Protein AF-A0A2I0KPK9-F1 (afdb_monomer)

Sequence (225 aa):
MLHEEELFTRITTSSADLDNILGGGISCKEVTEIGGIPGIGKTQIGIQLAVNVQIPVDCRGLGGKAIYIDTEGSFMVERVLQIAKACAEEMSANYDFSRNGLPSGQVLMQPQDFLENIICYRVCSYTEQIALVNSLDKIICAHREVVLLNQAANKYTEGSLQLSLALGDSWSHACTNRIILYWNGNERYAYIDKSPSLRSRSAPYAVTSSGIRNLVSDSKRMKMM

Structure (mmCIF, N/CA/C/O backbone):
data_AF-A0A2I0KPK9-F1
#
_entry.id   AF-A0A2I0KPK9-F1
#
loop_
_atom_site.group_PDB
_atom_site.id
_atom_site.type_symbol
_atom_site.label_atom_id
_atom_site.label_alt_id
_atom_site.label_comp_id
_atom_site.label_asym_id
_atom_site.label_entity_id
_atom_site.label_seq_id
_atom_site.pdbx_PDB_ins_code
_atom_site.Cartn_x
_atom_site.Cartn_y
_atom_site.Cartn_z
_atom_site.occupancy
_atom_site.B_iso_or_equiv
_atom_site.auth_seq_id
_atom_site.auth_comp_id
_atom_site.auth_asym_id
_atom_site.auth_atom_id
_atom_site.pdbx_PDB_model_num
ATOM 1 N N . MET A 1 1 ? -19.887 -30.742 -5.148 1.00 37.06 1 MET A N 1
ATOM 2 C CA . MET A 1 1 ? -19.588 -29.312 -4.939 1.00 37.06 1 MET A CA 1
ATOM 3 C C . MET A 1 1 ? -18.083 -29.169 -5.001 1.00 37.06 1 MET A C 1
ATOM 5 O O . MET A 1 1 ? -17.417 -29.327 -3.990 1.00 37.06 1 MET A O 1
ATOM 9 N N . LEU A 1 2 ? -17.551 -29.069 -6.217 1.00 34.91 2 LEU A N 1
ATOM 10 C CA . LEU A 1 2 ? -16.122 -28.902 -6.449 1.00 34.91 2 LEU A CA 1
ATOM 11 C C . LEU A 1 2 ? -15.829 -27.407 -6.393 1.00 34.91 2 LEU A C 1
ATOM 13 O O . LEU A 1 2 ? -16.570 -26.624 -6.978 1.00 34.91 2 LEU A O 1
ATOM 17 N N . HIS A 1 3 ? -14.804 -27.079 -5.618 1.00 37.12 3 HIS A N 1
ATOM 18 C CA . HIS A 1 3 ? -14.261 -25.759 -5.360 1.00 37.12 3 HIS A CA 1
ATOM 19 C C . HIS A 1 3 ? -14.217 -24.897 -6.628 1.00 37.12 3 HIS A C 1
ATOM 21 O O . HIS A 1 3 ? -13.353 -25.090 -7.480 1.00 37.12 3 HIS A O 1
ATOM 27 N N . GLU A 1 4 ? -15.116 -23.917 -6.732 1.00 38.25 4 GLU A N 1
ATOM 28 C CA . GLU A 1 4 ? -14.707 -22.650 -7.324 1.00 38.25 4 GLU A CA 1
ATOM 29 C C . GLU A 1 4 ? -13.605 -22.145 -6.396 1.00 38.25 4 GLU A C 1
ATOM 31 O O . GLU A 1 4 ? -13.860 -21.803 -5.241 1.00 38.25 4 GLU A O 1
ATOM 36 N N . GLU A 1 5 ? -12.355 -22.225 -6.849 1.00 41.56 5 GLU A N 1
ATOM 37 C CA . GLU A 1 5 ? -11.303 -21.378 -6.314 1.00 41.56 5 GLU A CA 1
ATOM 38 C C . GLU A 1 5 ? -11.850 -19.953 -6.401 1.00 41.56 5 GLU A C 1
ATOM 40 O O . GLU A 1 5 ? -11.873 -19.355 -7.475 1.00 41.56 5 GLU A O 1
ATOM 45 N N . GLU A 1 6 ? -12.393 -19.435 -5.296 1.00 45.41 6 GLU A N 1
ATOM 46 C CA . GLU A 1 6 ? -12.680 -18.017 -5.169 1.00 45.41 6 GLU A CA 1
ATOM 47 C C . GLU A 1 6 ? -11.355 -17.323 -5.472 1.00 45.41 6 GLU A C 1
ATOM 49 O O . GLU A 1 6 ? -10.428 -17.357 -4.662 1.00 45.41 6 GLU A O 1
ATOM 54 N N . LEU A 1 7 ? -11.225 -16.781 -6.683 1.00 50.41 7 LEU A N 1
ATOM 55 C CA . LEU A 1 7 ? -10.073 -16.007 -7.114 1.00 50.41 7 LEU A CA 1
ATOM 56 C C . LEU A 1 7 ? -9.969 -14.824 -6.152 1.00 50.41 7 LEU A C 1
ATOM 58 O O . LEU A 1 7 ? -10.639 -13.805 -6.318 1.00 50.41 7 LEU A O 1
ATOM 62 N N . PHE A 1 8 ? -9.196 -14.993 -5.080 1.00 56.59 8 PHE A N 1
ATOM 63 C CA . PHE A 1 8 ? -8.955 -13.941 -4.111 1.00 56.59 8 PHE A CA 1
ATOM 64 C C . PHE A 1 8 ? -8.269 -12.806 -4.862 1.00 56.59 8 PHE A C 1
ATOM 66 O O . PHE A 1 8 ? -7.125 -12.935 -5.298 1.00 56.59 8 PHE A O 1
ATOM 73 N N . THR A 1 9 ? -8.988 -11.700 -5.038 1.00 81.56 9 THR A N 1
ATOM 74 C CA . THR A 1 9 ? -8.448 -10.468 -5.605 1.00 81.56 9 THR A CA 1
ATOM 75 C C . THR A 1 9 ? -7.349 -9.968 -4.678 1.00 81.56 9 THR A C 1
ATOM 77 O O . THR A 1 9 ? -7.602 -9.683 -3.501 1.00 81.56 9 THR A O 1
ATOM 80 N N . ARG A 1 10 ? -6.122 -9.923 -5.199 1.00 86.50 10 ARG A N 1
ATOM 81 C CA . ARG A 1 10 ? -4.920 -9.533 -4.465 1.00 86.50 10 ARG A CA 1
ATOM 82 C C . ARG A 1 10 ? -4.272 -8.329 -5.120 1.00 86.50 10 ARG A C 1
ATOM 84 O O . ARG A 1 10 ? -4.236 -8.218 -6.341 1.00 86.50 10 ARG A O 1
ATOM 91 N N . ILE A 1 11 ? -3.727 -7.455 -4.289 1.00 90.88 11 ILE A N 1
ATOM 92 C CA . ILE A 1 11 ? -2.958 -6.289 -4.707 1.00 90.88 11 ILE A CA 1
ATOM 93 C C . ILE A 1 11 ? -1.486 -6.661 -4.601 1.00 90.88 11 ILE A C 1
ATOM 95 O O . ILE A 1 11 ? -1.000 -6.968 -3.509 1.00 90.88 11 ILE A O 1
ATOM 99 N N . THR A 1 12 ? -0.770 -6.608 -5.719 1.00 93.94 12 THR A N 1
ATOM 100 C CA . THR A 1 12 ? 0.690 -6.754 -5.711 1.00 93.94 12 THR A CA 1
ATOM 101 C C . THR A 1 12 ? 1.335 -5.670 -4.848 1.00 93.94 12 THR A C 1
ATOM 103 O O . THR A 1 12 ? 0.899 -4.516 -4.839 1.00 93.94 12 THR A O 1
ATOM 106 N N . THR A 1 13 ? 2.419 -6.002 -4.154 1.00 94.62 13 THR A N 1
ATOM 107 C CA . THR A 1 13 ? 3.265 -5.024 -3.460 1.00 94.62 13 THR A CA 1
ATOM 108 C C . THR A 1 13 ? 4.356 -4.440 -4.367 1.00 94.62 13 THR A C 1
ATOM 110 O O . THR A 1 13 ? 5.232 -3.735 -3.869 1.00 94.62 13 THR A O 1
ATOM 113 N N . SER A 1 14 ? 4.381 -4.793 -5.660 1.00 95.38 14 SER A N 1
ATOM 114 C CA . SER A 1 14 ? 5.474 -4.516 -6.613 1.00 95.38 14 SER A CA 1
ATOM 115 C C . SER A 1 14 ? 6.832 -5.129 -6.223 1.00 95.38 14 SER A C 1
ATOM 117 O O . SER A 1 14 ? 7.878 -4.772 -6.770 1.00 95.38 14 SER A O 1
ATOM 119 N N . SER A 1 15 ? 6.829 -6.088 -5.295 1.00 96.19 15 SER A N 1
ATOM 120 C CA . SER A 1 15 ? 7.991 -6.886 -4.904 1.00 96.19 15 SER A CA 1
ATOM 121 C C . SER A 1 15 ? 7.591 -8.350 -4.992 1.00 96.19 15 SER A C 1
ATOM 123 O O . SER A 1 15 ? 6.753 -8.811 -4.226 1.00 96.19 15 SER A O 1
ATOM 125 N N . ALA A 1 16 ? 8.194 -9.074 -5.930 1.00 95.62 16 ALA A N 1
ATOM 126 C CA . ALA A 1 16 ? 7.933 -10.493 -6.130 1.00 95.62 16 ALA A CA 1
ATOM 127 C C . ALA A 1 16 ? 8.243 -11.306 -4.865 1.00 95.62 16 ALA A C 1
ATOM 129 O O . ALA A 1 16 ? 7.498 -12.221 -4.535 1.00 95.62 16 ALA A O 1
ATOM 130 N N . ASP A 1 17 ? 9.296 -10.956 -4.123 1.00 96.69 17 ASP A N 1
ATOM 131 C CA . ASP A 1 17 ? 9.651 -11.642 -2.878 1.00 96.69 17 ASP A CA 1
ATOM 132 C C . ASP A 1 17 ? 8.567 -11.468 -1.803 1.00 96.69 17 ASP A C 1
ATOM 134 O O . ASP A 1 17 ? 8.203 -12.434 -1.126 1.00 96.69 17 ASP A O 1
ATOM 138 N N . LEU A 1 18 ? 8.001 -10.260 -1.686 1.00 95.75 18 LEU A N 1
ATOM 139 C CA . LEU A 1 18 ? 6.874 -9.991 -0.788 1.00 95.75 18 LEU A CA 1
ATOM 140 C C . LEU A 1 18 ? 5.601 -10.693 -1.268 1.00 95.75 18 LEU A C 1
ATOM 142 O O . LEU A 1 18 ? 4.968 -11.404 -0.490 1.00 95.75 18 LEU A O 1
ATOM 146 N N . ASP A 1 19 ? 5.249 -10.548 -2.545 1.00 95.31 19 ASP A N 1
ATOM 147 C CA . ASP A 1 19 ? 4.070 -11.192 -3.124 1.00 95.31 19 ASP A CA 1
ATOM 148 C C . ASP A 1 19 ? 4.137 -12.715 -2.939 1.00 95.31 19 ASP A C 1
ATOM 150 O O . ASP A 1 19 ? 3.143 -13.334 -2.567 1.00 95.31 19 ASP A O 1
ATOM 154 N N . ASN A 1 20 ? 5.317 -13.326 -3.077 1.00 95.56 20 ASN A N 1
ATOM 155 C CA . ASN A 1 20 ? 5.527 -14.760 -2.875 1.00 95.56 20 ASN A CA 1
ATOM 156 C C . ASN A 1 20 ? 5.221 -15.227 -1.446 1.00 95.56 20 ASN A C 1
ATOM 158 O O . ASN A 1 20 ? 4.629 -16.295 -1.269 1.00 95.56 20 ASN A O 1
ATOM 162 N N . ILE A 1 21 ? 5.623 -14.474 -0.414 1.00 95.00 21 ILE A N 1
ATOM 163 C CA . ILE A 1 21 ? 5.285 -14.847 0.970 1.00 95.00 21 ILE A CA 1
ATOM 164 C C . ILE A 1 21 ? 3.820 -14.545 1.294 1.00 95.00 21 ILE A C 1
ATOM 166 O O . ILE A 1 21 ? 3.221 -15.265 2.089 1.00 95.00 21 ILE A O 1
ATOM 170 N N . LEU A 1 22 ? 3.232 -13.542 0.635 1.00 91.75 22 LEU A N 1
ATOM 171 C CA . LEU A 1 22 ? 1.839 -13.131 0.815 1.00 91.75 22 LEU A CA 1
ATOM 172 C C . LEU A 1 22 ? 0.842 -13.963 -0.004 1.00 91.75 22 LEU A C 1
ATOM 174 O O . LEU A 1 22 ? -0.362 -13.764 0.120 1.00 91.75 22 LEU A O 1
ATOM 178 N N . GLY A 1 23 ? 1.312 -14.908 -0.823 1.00 90.62 23 GLY A N 1
ATOM 179 C CA . GLY A 1 23 ? 0.455 -15.747 -1.665 1.00 90.62 23 GLY A CA 1
ATOM 180 C C . GLY A 1 23 ? -0.107 -15.015 -2.887 1.00 90.62 23 GLY A C 1
ATOM 181 O O . GLY A 1 23 ? -1.247 -15.255 -3.268 1.00 90.62 23 GLY A O 1
ATOM 182 N N . GLY A 1 24 ? 0.674 -14.112 -3.480 1.00 90.31 24 GLY A N 1
ATOM 183 C CA . GLY A 1 24 ? 0.320 -13.301 -4.651 1.00 90.31 24 GLY A CA 1
ATOM 184 C C . GLY A 1 24 ? -0.007 -11.837 -4.341 1.00 90.31 24 GLY A C 1
ATOM 185 O O . GLY A 1 24 ? -0.533 -11.149 -5.208 1.00 90.31 24 GLY A O 1
ATOM 186 N N . GLY A 1 25 ? 0.261 -11.373 -3.117 1.00 91.25 25 GLY A N 1
ATOM 187 C CA . GLY A 1 25 ? -0.003 -10.000 -2.674 1.00 91.25 25 GLY A CA 1
ATOM 188 C C . GLY A 1 25 ? -1.064 -9.898 -1.575 1.00 91.25 25 GLY A C 1
ATOM 189 O O . GLY A 1 25 ? -1.507 -10.904 -1.011 1.00 91.25 25 GLY A O 1
ATOM 190 N N . ILE A 1 26 ? -1.467 -8.666 -1.261 1.00 87.62 26 ILE A N 1
ATOM 191 C CA . ILE A 1 26 ? -2.390 -8.333 -0.165 1.00 87.62 26 ILE A CA 1
ATOM 192 C C . ILE A 1 26 ? -3.836 -8.632 -0.575 1.00 87.62 26 ILE A C 1
ATOM 194 O O . ILE A 1 26 ? -4.304 -8.134 -1.593 1.00 87.62 26 ILE A O 1
ATOM 198 N N . SER A 1 27 ? -4.550 -9.426 0.222 1.00 83.50 27 SER A N 1
ATOM 199 C CA . SER A 1 27 ? -5.949 -9.808 -0.028 1.00 83.50 27 SER A CA 1
ATOM 200 C C . SER A 1 27 ? -6.925 -8.644 0.204 1.00 83.50 27 SER A C 1
ATOM 202 O O . SER A 1 27 ? -6.860 -7.984 1.238 1.00 83.50 27 SER A O 1
ATOM 204 N N . CYS A 1 28 ? -7.865 -8.412 -0.724 1.00 73.56 28 CYS A N 1
ATOM 205 C CA . CYS A 1 28 ? -8.856 -7.324 -0.624 1.00 73.56 28 CYS A CA 1
ATOM 206 C C . CYS A 1 28 ? -10.059 -7.620 0.291 1.00 73.56 28 CYS A C 1
ATOM 208 O O . CYS A 1 28 ? -10.845 -6.719 0.562 1.00 73.56 28 CYS A O 1
ATOM 210 N N . LYS A 1 29 ? -10.234 -8.863 0.756 1.00 68.69 29 LYS A N 1
ATOM 211 C CA . LYS A 1 29 ? -11.359 -9.272 1.630 1.00 68.69 29 LYS A CA 1
ATOM 212 C C . LYS A 1 29 ? -10.948 -9.463 3.092 1.00 68.69 29 LYS A C 1
ATOM 214 O O . LYS A 1 29 ? -11.703 -9.999 3.895 1.00 68.69 29 LYS A O 1
ATOM 219 N N . GLU A 1 30 ? -9.729 -9.063 3.421 1.00 71.88 30 GLU A N 1
ATOM 220 C CA . GLU A 1 30 ? -9.088 -9.316 4.701 1.00 71.88 30 GLU A CA 1
ATOM 221 C C . GLU A 1 30 ? -8.488 -8.021 5.239 1.00 71.88 30 GLU A C 1
ATOM 223 O O . GLU A 1 30 ? -8.002 -7.178 4.483 1.00 71.88 30 GLU A O 1
ATOM 228 N N . VAL A 1 31 ? -8.477 -7.869 6.561 1.00 73.38 31 VAL A N 1
ATOM 229 C CA . VAL A 1 31 ? -7.820 -6.728 7.197 1.00 73.38 31 VAL A CA 1
ATOM 230 C C . VAL A 1 31 ? -6.360 -7.095 7.412 1.00 73.38 31 VAL A C 1
ATOM 232 O O . VAL A 1 31 ? -6.046 -7.990 8.202 1.00 73.38 31 VAL A O 1
ATOM 235 N N . THR A 1 32 ? -5.470 -6.401 6.701 1.00 78.81 32 THR A N 1
ATOM 236 C CA . THR A 1 32 ? -4.023 -6.566 6.853 1.00 78.81 32 THR A CA 1
ATOM 237 C C . THR A 1 32 ? -3.422 -5.392 7.612 1.00 78.81 32 THR A C 1
ATOM 239 O O . THR A 1 32 ? -3.503 -4.244 7.183 1.00 78.81 32 THR A O 1
ATOM 242 N N . GLU A 1 33 ? -2.781 -5.688 8.734 1.00 81.06 33 GLU A N 1
ATOM 243 C CA . GLU A 1 33 ? -2.036 -4.736 9.544 1.00 81.06 33 GLU A CA 1
ATOM 244 C C . GLU A 1 33 ? -0.549 -4.770 9.176 1.00 81.06 33 GLU A C 1
ATOM 246 O O . GLU A 1 33 ? 0.062 -5.840 9.124 1.00 81.06 33 GLU A O 1
ATOM 251 N N . ILE A 1 34 ? 0.048 -3.593 8.967 1.00 85.00 34 ILE A N 1
ATOM 252 C CA . ILE A 1 34 ? 1.486 -3.442 8.718 1.00 85.00 34 ILE A CA 1
ATOM 253 C C . ILE A 1 34 ? 2.122 -2.698 9.895 1.00 85.00 34 ILE A C 1
ATOM 255 O O . ILE A 1 34 ? 1.981 -1.480 10.034 1.00 85.00 34 ILE A O 1
ATOM 259 N N . GLY A 1 35 ? 2.840 -3.443 10.733 1.00 83.12 35 GLY A N 1
ATOM 260 C CA . GLY A 1 35 ? 3.567 -2.940 11.896 1.00 83.12 35 GLY A CA 1
ATOM 261 C C . GLY A 1 35 ? 5.070 -2.810 11.646 1.00 83.12 35 GLY A C 1
ATOM 262 O O . GLY A 1 35 ? 5.615 -3.350 10.686 1.00 83.12 35 GLY A O 1
ATOM 263 N N . GLY A 1 36 ? 5.768 -2.085 12.519 1.00 85.75 36 GLY A N 1
ATOM 264 C CA . GLY A 1 36 ? 7.226 -1.945 12.462 1.00 85.75 36 GLY A CA 1
ATOM 265 C C . GLY A 1 36 ? 7.722 -0.611 13.013 1.00 85.75 36 GLY A C 1
ATOM 266 O O . GLY A 1 36 ? 6.944 0.319 13.246 1.00 85.75 36 GLY A O 1
ATOM 267 N N . ILE A 1 37 ? 9.035 -0.488 13.198 1.00 84.94 37 ILE A N 1
ATOM 268 C CA . ILE A 1 37 ? 9.646 0.721 13.774 1.00 84.94 37 ILE A CA 1
ATOM 269 C C . ILE A 1 37 ? 9.471 1.963 12.866 1.00 84.94 37 ILE A C 1
ATOM 271 O O . ILE A 1 37 ? 9.198 1.830 11.665 1.00 84.94 37 ILE A O 1
ATOM 275 N N . PRO A 1 38 ? 9.593 3.197 13.391 1.00 85.00 38 PRO A N 1
ATOM 276 C CA . PRO A 1 38 ? 9.632 4.405 12.563 1.00 85.00 38 PRO A CA 1
ATOM 277 C C . PRO A 1 38 ? 10.715 4.332 11.471 1.00 85.00 38 PRO A C 1
ATOM 279 O O . PRO A 1 38 ? 11.772 3.740 11.670 1.00 85.00 38 PRO A O 1
ATOM 282 N N . GLY A 1 39 ? 10.444 4.894 10.288 1.00 88.62 39 GLY A N 1
ATOM 283 C CA . GLY A 1 39 ? 11.400 4.919 9.166 1.00 88.62 39 GLY A CA 1
ATOM 284 C C . GLY A 1 39 ? 11.585 3.600 8.393 1.00 88.62 39 GLY A C 1
ATOM 285 O O . GLY A 1 39 ? 12.260 3.588 7.362 1.00 88.62 39 GLY A O 1
ATOM 286 N N . ILE A 1 40 ? 10.953 2.495 8.814 1.00 92.25 40 ILE A N 1
ATOM 287 C CA . ILE A 1 40 ? 11.085 1.191 8.133 1.00 92.25 40 ILE A CA 1
ATOM 288 C C . ILE A 1 40 ? 10.359 1.122 6.772 1.00 92.25 40 ILE A C 1
ATOM 290 O O . ILE A 1 40 ? 10.619 0.228 5.973 1.00 92.25 40 ILE A O 1
ATOM 294 N N . GLY A 1 41 ? 9.479 2.081 6.468 1.00 92.38 41 GLY A N 1
ATOM 295 C CA . GLY A 1 41 ? 8.783 2.165 5.175 1.00 92.38 41 GLY A CA 1
ATOM 296 C C . GLY A 1 41 ? 7.297 1.794 5.189 1.00 92.38 41 GLY A C 1
ATOM 297 O O . GLY A 1 41 ? 6.742 1.564 4.123 1.00 92.38 41 GLY A O 1
ATOM 298 N N . LYS A 1 42 ? 6.625 1.781 6.349 1.00 89.88 42 LYS A N 1
ATOM 299 C CA . LYS A 1 42 ? 5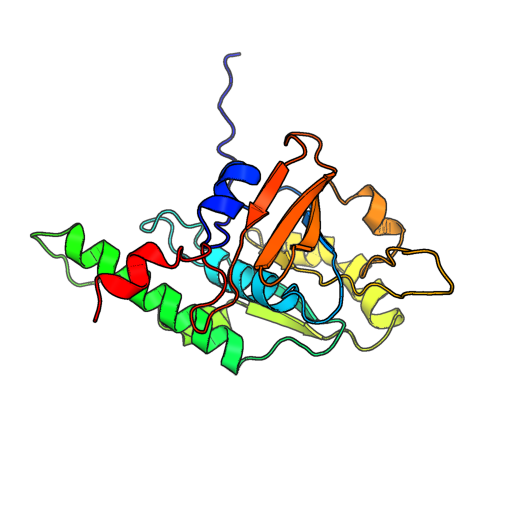.172 1.513 6.455 1.00 89.88 42 LYS A CA 1
ATOM 300 C C . LYS A 1 42 ? 4.335 2.385 5.509 1.00 89.88 42 LYS A C 1
ATOM 302 O O . LYS A 1 42 ? 3.618 1.862 4.665 1.00 89.88 42 LYS A O 1
ATOM 307 N N . THR A 1 43 ? 4.516 3.706 5.579 1.00 90.62 43 THR A N 1
ATOM 308 C CA . THR A 1 43 ? 3.849 4.679 4.697 1.00 90.62 43 THR A CA 1
ATOM 309 C C . THR A 1 43 ? 4.137 4.419 3.218 1.00 90.62 43 THR A C 1
ATOM 311 O O . THR A 1 43 ? 3.281 4.620 2.368 1.00 90.62 43 THR A O 1
ATOM 314 N N . GLN A 1 44 ? 5.338 3.929 2.896 1.00 94.44 44 GLN A N 1
ATOM 315 C CA . GLN A 1 44 ? 5.742 3.635 1.520 1.00 94.44 44 GLN A CA 1
ATOM 316 C C . GLN A 1 44 ? 4.992 2.422 0.965 1.00 94.44 44 GLN A C 1
ATOM 318 O O . GLN A 1 44 ? 4.553 2.463 -0.179 1.00 94.44 44 GLN A O 1
ATOM 323 N N . ILE A 1 45 ? 4.801 1.378 1.782 1.00 93.56 45 ILE A N 1
ATOM 324 C CA . ILE A 1 45 ? 3.961 0.233 1.412 1.00 93.56 45 ILE A CA 1
ATOM 325 C C . ILE A 1 45 ? 2.501 0.666 1.275 1.00 93.56 45 ILE A C 1
ATOM 327 O O . ILE A 1 45 ? 1.864 0.313 0.289 1.00 93.56 45 ILE A O 1
ATOM 331 N N . GLY A 1 46 ? 1.990 1.477 2.207 1.00 91.81 46 GLY A N 1
ATOM 332 C CA . GLY A 1 46 ? 0.639 2.028 2.114 1.00 91.81 46 GLY A CA 1
ATOM 333 C C . GLY A 1 46 ? 0.415 2.771 0.793 1.00 91.81 46 GLY A C 1
ATOM 334 O O . GLY A 1 46 ? -0.458 2.405 0.014 1.00 91.81 46 GLY A O 1
ATOM 335 N N . ILE A 1 47 ? 1.250 3.763 0.483 1.00 94.31 47 ILE A N 1
ATOM 336 C CA . ILE A 1 47 ? 1.129 4.522 -0.770 1.00 94.31 47 ILE A CA 1
ATOM 337 C C . ILE A 1 47 ? 1.263 3.605 -1.999 1.00 94.31 47 ILE A C 1
ATOM 339 O O . ILE A 1 47 ? 0.493 3.750 -2.946 1.00 94.31 47 ILE A O 1
ATOM 343 N N . GLN A 1 48 ? 2.185 2.634 -1.987 1.00 96.12 48 GLN A N 1
ATOM 344 C CA . GLN A 1 48 ? 2.326 1.671 -3.085 1.00 96.12 48 GLN A CA 1
ATOM 345 C C . GLN A 1 48 ? 1.038 0.873 -3.318 1.00 96.12 48 GLN A C 1
ATOM 347 O O . GLN A 1 48 ? 0.611 0.740 -4.459 1.00 96.12 48 GLN A O 1
ATOM 352 N N . LEU A 1 49 ? 0.401 0.368 -2.259 1.00 93.38 49 LEU A N 1
ATOM 353 C CA . LEU A 1 49 ? -0.851 -0.385 -2.369 1.00 93.38 49 LEU A CA 1
ATOM 354 C C . LEU A 1 49 ? -2.012 0.499 -2.845 1.00 93.38 49 LEU A C 1
ATOM 356 O O . LEU A 1 49 ? -2.820 0.051 -3.656 1.00 93.38 49 LEU A O 1
ATOM 360 N N . ALA A 1 50 ? -2.058 1.760 -2.401 1.00 92.62 50 ALA A N 1
ATOM 361 C CA . ALA A 1 50 ? -3.058 2.735 -2.839 1.00 92.62 50 ALA A CA 1
ATOM 362 C C . ALA A 1 50 ? -2.959 3.048 -4.341 1.00 92.62 50 ALA A C 1
ATOM 364 O O . ALA A 1 50 ? -3.972 3.314 -4.980 1.00 92.62 50 ALA A O 1
ATOM 365 N N . VAL A 1 51 ? -1.751 3.000 -4.908 1.00 95.06 51 VAL A N 1
ATOM 366 C CA . VAL A 1 51 ? -1.526 3.097 -6.358 1.00 95.06 51 VAL A CA 1
ATOM 367 C C . VAL A 1 51 ? -1.861 1.768 -7.042 1.00 95.06 51 VAL A C 1
ATOM 369 O O . VAL A 1 51 ? -2.597 1.744 -8.025 1.00 95.06 51 VAL A O 1
ATOM 372 N N . ASN A 1 52 ? -1.370 0.646 -6.512 1.00 94.44 52 ASN A N 1
ATOM 373 C CA . ASN A 1 52 ? -1.452 -0.656 -7.178 1.00 94.44 52 ASN A CA 1
ATOM 374 C C . ASN A 1 52 ? -2.873 -1.214 -7.291 1.00 94.44 52 ASN A C 1
ATOM 376 O O . ASN A 1 52 ? -3.161 -1.926 -8.251 1.00 94.44 52 ASN A O 1
ATOM 380 N N . VAL A 1 53 ? -3.775 -0.893 -6.356 1.00 91.12 53 VAL A N 1
ATOM 381 C CA . VAL A 1 53 ? -5.186 -1.319 -6.447 1.00 91.12 53 VAL A CA 1
ATOM 382 C C . VAL A 1 53 ? -5.865 -0.793 -7.718 1.00 91.12 53 VAL A C 1
ATOM 384 O O . VAL A 1 53 ? -6.775 -1.429 -8.239 1.00 91.12 53 VAL A O 1
ATOM 387 N N . GLN A 1 54 ? -5.383 0.330 -8.250 1.00 92.62 54 GLN A N 1
ATOM 388 C CA . GLN A 1 54 ? -5.968 1.021 -9.398 1.00 92.62 54 GLN A CA 1
ATOM 389 C C . GLN A 1 54 ? -5.427 0.525 -10.741 1.00 92.62 54 GLN A C 1
ATOM 391 O O . GLN A 1 54 ? -5.936 0.917 -11.789 1.00 92.62 54 GLN A O 1
ATOM 396 N N . ILE A 1 55 ? -4.402 -0.338 -10.729 1.00 91.19 55 ILE A N 1
ATOM 397 C CA . ILE A 1 55 ? -3.846 -0.939 -11.946 1.00 91.19 55 ILE A CA 1
ATOM 398 C C . ILE A 1 55 ? -4.989 -1.629 -12.707 1.00 91.19 55 ILE A C 1
ATOM 400 O O . ILE A 1 55 ? -5.687 -2.442 -12.098 1.00 91.19 55 ILE A O 1
ATOM 404 N N . PRO A 1 56 ? -5.198 -1.350 -14.007 1.00 89.88 56 PRO A N 1
ATOM 405 C CA . PRO A 1 56 ? -6.293 -1.940 -14.770 1.00 89.88 56 PRO A CA 1
ATOM 406 C C . PRO A 1 56 ? -6.248 -3.472 -14.817 1.00 89.88 56 PRO A C 1
ATOM 408 O O . PRO A 1 56 ? -5.177 -4.082 -14.788 1.00 89.88 56 PRO A O 1
ATOM 411 N N . VAL A 1 57 ? -7.415 -4.099 -14.973 1.00 85.56 57 VAL A N 1
ATOM 412 C CA . VAL A 1 57 ? -7.546 -5.565 -15.077 1.00 85.56 57 VAL A CA 1
ATOM 413 C C . VAL A 1 57 ? -6.786 -6.123 -16.287 1.00 85.56 57 VAL A C 1
ATOM 415 O O . VAL A 1 57 ? -6.139 -7.164 -16.174 1.00 85.56 57 VAL A O 1
ATOM 418 N N . ASP A 1 58 ? -6.757 -5.391 -17.407 1.00 84.19 58 ASP A N 1
ATOM 419 C CA . ASP A 1 58 ? -5.965 -5.738 -18.602 1.00 84.19 58 ASP A CA 1
ATOM 420 C C . ASP A 1 58 ? -4.450 -5.803 -18.301 1.00 84.19 58 ASP A C 1
ATOM 422 O O . ASP A 1 58 ? -3.704 -6.539 -18.948 1.00 84.19 58 ASP A O 1
ATOM 426 N N . CYS A 1 59 ? -4.001 -5.100 -17.254 1.00 83.62 59 CYS A N 1
ATOM 427 C CA . CYS A 1 59 ? -2.638 -5.131 -16.717 1.00 83.62 59 CYS A CA 1
ATOM 428 C C . CYS A 1 59 ? -2.468 -6.124 -15.551 1.00 83.62 59 CYS A C 1
ATOM 430 O O . CYS A 1 59 ? -1.484 -6.036 -14.818 1.00 83.62 59 CYS A O 1
ATOM 432 N N . ARG A 1 60 ? -3.415 -7.053 -15.347 1.00 83.25 60 ARG A N 1
ATOM 433 C CA . ARG A 1 60 ? -3.487 -7.984 -14.200 1.00 83.25 60 ARG A CA 1
ATOM 434 C C . ARG A 1 60 ? -3.655 -7.307 -12.831 1.00 83.25 60 ARG A C 1
ATOM 436 O O . ARG A 1 60 ? -3.343 -7.920 -11.811 1.00 83.25 60 ARG A O 1
ATOM 443 N N . GLY A 1 61 ? -4.117 -6.059 -12.800 1.00 87.69 61 GLY A N 1
ATOM 444 C CA . GLY A 1 61 ? -4.509 -5.379 -11.568 1.00 87.69 61 GLY A CA 1
ATOM 445 C C . GLY A 1 61 ? -5.993 -5.557 -11.246 1.00 87.69 61 GLY A C 1
ATOM 446 O O . GLY A 1 61 ? -6.641 -6.480 -11.740 1.00 87.69 61 GLY A O 1
ATOM 447 N N . LEU A 1 62 ? -6.525 -4.668 -10.405 1.00 86.81 62 LEU A N 1
ATOM 448 C CA . LEU A 1 62 ? -7.910 -4.726 -9.926 1.00 86.81 62 LEU A CA 1
ATOM 449 C C . LEU A 1 62 ? -8.795 -3.582 -10.441 1.00 86.81 62 LEU A C 1
ATOM 451 O O . LEU A 1 62 ? -10.011 -3.710 -10.389 1.00 86.81 62 LEU A O 1
ATOM 455 N N . GLY A 1 63 ? -8.216 -2.484 -10.935 1.00 88.12 63 GLY A N 1
ATOM 456 C CA . GLY A 1 63 ? -8.951 -1.308 -11.416 1.00 88.12 63 GLY A CA 1
ATOM 457 C C . GLY A 1 63 ? -9.760 -0.572 -10.340 1.00 88.12 63 GLY A C 1
ATOM 458 O O . GLY A 1 63 ? -10.645 0.205 -10.685 1.00 88.12 63 GLY A O 1
ATOM 459 N N . GLY A 1 64 ? -9.474 -0.829 -9.060 1.00 86.62 64 GLY A N 1
ATOM 460 C CA . GLY A 1 64 ? -10.223 -0.296 -7.924 1.00 86.62 64 GLY A CA 1
ATOM 461 C C . GLY A 1 64 ? -9.798 1.112 -7.507 1.00 86.62 64 GLY A C 1
ATOM 462 O O . GLY A 1 64 ? -9.051 1.799 -8.202 1.00 86.62 64 GLY A O 1
ATOM 463 N N . LYS A 1 65 ? -10.251 1.541 -6.325 1.00 87.19 65 LYS A N 1
ATOM 464 C CA . LYS A 1 65 ? -9.910 2.841 -5.716 1.00 87.19 65 LYS A CA 1
ATOM 465 C C . LYS A 1 65 ? -9.303 2.644 -4.332 1.00 87.19 65 LYS A C 1
ATOM 467 O O . LYS A 1 65 ? -9.403 1.573 -3.742 1.00 87.19 65 LYS A O 1
ATOM 472 N N . ALA A 1 66 ? -8.683 3.677 -3.774 1.00 87.31 66 ALA A N 1
ATOM 473 C CA . ALA A 1 66 ? -8.092 3.575 -2.442 1.00 87.31 66 ALA A CA 1
ATOM 474 C C . ALA A 1 66 ? -8.720 4.560 -1.461 1.00 87.31 66 ALA A C 1
ATOM 476 O O . ALA A 1 66 ? -8.989 5.713 -1.801 1.00 87.31 66 ALA A O 1
ATOM 477 N N . ILE A 1 67 ? -8.881 4.112 -0.215 1.00 85.12 67 ILE A N 1
ATOM 478 C CA . ILE A 1 67 ? -9.119 5.003 0.916 1.00 85.12 67 ILE A CA 1
ATOM 479 C C . ILE A 1 67 ? -7.928 4.889 1.853 1.00 85.12 67 ILE A C 1
ATOM 481 O O . ILE A 1 67 ? -7.624 3.824 2.392 1.00 85.12 67 ILE A O 1
ATOM 485 N N . TYR A 1 68 ? -7.248 6.010 2.041 1.00 86.31 68 TYR A N 1
ATOM 486 C CA . TYR A 1 68 ? -6.073 6.100 2.885 1.00 86.31 68 TYR A CA 1
ATOM 487 C C . TYR A 1 68 ? -6.433 6.820 4.180 1.00 86.31 68 TYR A C 1
ATOM 489 O O . TYR A 1 68 ? -6.987 7.916 4.142 1.00 86.31 68 TYR A O 1
ATOM 497 N N . ILE A 1 69 ? -6.120 6.226 5.330 1.00 84.31 69 ILE A N 1
ATOM 498 C CA . ILE A 1 69 ? -6.333 6.866 6.630 1.00 84.31 69 ILE A CA 1
ATOM 499 C C . ILE A 1 69 ? -4.974 7.319 7.150 1.00 84.31 69 ILE A C 1
ATOM 501 O O . ILE A 1 69 ? -4.136 6.502 7.530 1.00 84.31 69 ILE A O 1
ATOM 505 N N . ASP A 1 70 ? -4.749 8.630 7.153 1.00 85.94 70 ASP A N 1
ATOM 506 C CA . ASP A 1 70 ? -3.496 9.223 7.602 1.00 85.94 70 ASP A CA 1
ATOM 507 C C . ASP A 1 70 ? -3.625 9.762 9.027 1.00 85.94 70 ASP A C 1
ATOM 509 O O . ASP A 1 70 ? -4.102 10.875 9.272 1.00 85.94 70 ASP A O 1
ATOM 513 N N . THR A 1 71 ? -3.173 8.959 9.983 1.00 77.06 71 THR A N 1
ATOM 514 C CA . THR A 1 71 ? -3.141 9.296 11.411 1.00 77.06 71 THR A CA 1
ATOM 515 C C . THR A 1 71 ? -1.900 10.108 11.790 1.00 77.06 71 THR A C 1
ATOM 517 O O . THR A 1 71 ? -1.959 10.953 12.680 1.00 77.06 71 THR A O 1
ATOM 520 N N . GLU A 1 72 ? -0.786 9.968 11.068 1.00 78.31 72 GLU A N 1
ATOM 521 C CA . GLU A 1 72 ? 0.494 10.605 11.423 1.00 78.31 72 GLU A CA 1
ATOM 522 C C . GLU A 1 72 ? 0.805 11.882 10.627 1.00 78.31 72 GLU A C 1
ATOM 524 O O . GLU A 1 72 ? 1.484 12.768 11.138 1.00 78.31 72 GLU A O 1
ATOM 529 N N . GLY A 1 73 ? 0.261 12.045 9.422 1.00 81.38 73 GLY A N 1
ATOM 530 C CA . GLY A 1 73 ? 0.502 13.208 8.552 1.00 81.38 73 GLY A CA 1
ATOM 531 C C . GLY A 1 73 ? 1.593 12.942 7.545 1.00 81.38 73 GLY A C 1
ATOM 532 O O . GLY A 1 73 ? 2.279 13.861 7.111 1.00 81.38 73 GLY A O 1
ATOM 533 N N . SER A 1 74 ? 1.809 11.664 7.260 1.00 85.50 74 SER A N 1
ATOM 534 C CA . SER A 1 74 ? 2.924 11.177 6.461 1.00 85.50 74 SER A CA 1
ATOM 535 C C . SER A 1 74 ? 2.516 10.883 5.019 1.00 85.50 74 SER A C 1
ATOM 537 O O . SER A 1 74 ? 3.373 10.561 4.193 1.00 85.50 74 SER A O 1
ATOM 539 N N . PHE A 1 75 ? 1.226 11.009 4.690 1.00 89.00 75 PHE A N 1
ATOM 540 C CA . PHE A 1 75 ? 0.746 10.879 3.324 1.00 89.00 75 PHE A CA 1
ATOM 541 C C . PHE A 1 75 ? 1.161 12.108 2.506 1.00 89.00 75 PHE A C 1
ATOM 543 O O . PHE A 1 75 ? 0.641 13.206 2.693 1.00 89.00 75 PHE A O 1
ATOM 550 N N . MET A 1 76 ? 2.109 11.923 1.587 1.00 93.25 76 MET A N 1
ATOM 551 C CA . MET A 1 76 ? 2.630 12.996 0.736 1.00 93.25 76 MET A CA 1
ATOM 552 C C . MET A 1 76 ? 2.173 12.803 -0.708 1.00 93.25 76 MET A C 1
ATOM 554 O O . MET A 1 76 ? 2.468 11.776 -1.324 1.00 93.25 76 MET A O 1
ATOM 558 N N . VAL A 1 77 ? 1.504 13.810 -1.268 1.00 95.00 77 VAL A N 1
ATOM 559 C CA . VAL A 1 77 ? 0.975 13.781 -2.641 1.00 95.00 77 VAL A CA 1
ATOM 560 C C . VAL A 1 77 ? 2.095 13.620 -3.665 1.00 95.00 77 VAL A C 1
ATOM 562 O O . VAL A 1 77 ? 1.990 12.812 -4.586 1.00 95.00 77 VAL A O 1
ATOM 565 N N . GLU A 1 78 ? 3.215 14.314 -3.474 1.00 96.38 78 GLU A N 1
ATOM 566 C CA . GLU A 1 78 ? 4.385 14.210 -4.348 1.00 96.38 78 GLU A CA 1
ATOM 567 C C . GLU A 1 78 ? 4.900 12.772 -4.393 1.00 96.38 78 GLU A C 1
ATOM 569 O O . GLU A 1 78 ? 5.337 12.286 -5.438 1.00 96.38 78 GLU A O 1
ATOM 574 N N . ARG A 1 79 ? 4.813 12.064 -3.261 1.00 96.44 79 ARG A N 1
ATOM 575 C CA . ARG A 1 79 ? 5.252 10.677 -3.174 1.00 96.44 79 ARG A CA 1
ATOM 576 C C . ARG A 1 79 ? 4.307 9.721 -3.896 1.00 96.44 79 ARG A C 1
ATOM 578 O O . ARG A 1 79 ? 4.787 8.792 -4.544 1.00 96.44 79 ARG A O 1
ATOM 585 N N . VAL A 1 80 ? 2.998 9.963 -3.822 1.00 96.44 80 VAL A N 1
ATOM 586 C CA . VAL A 1 80 ? 1.994 9.237 -4.618 1.00 96.44 80 VAL A CA 1
ATOM 587 C C . VAL A 1 80 ? 2.304 9.393 -6.103 1.00 96.44 80 VAL A C 1
ATOM 589 O O . VAL A 1 80 ? 2.437 8.392 -6.798 1.00 96.44 80 VAL A O 1
ATOM 592 N N . LEU A 1 81 ? 2.509 10.627 -6.572 1.00 97.19 81 LEU A N 1
ATOM 593 C CA . LEU A 1 81 ? 2.787 10.917 -7.982 1.00 97.19 81 LEU A CA 1
ATOM 594 C C . LEU A 1 81 ? 4.079 10.254 -8.479 1.00 97.19 81 LEU A C 1
ATOM 596 O O . LEU A 1 81 ? 4.113 9.754 -9.601 1.00 97.19 81 LEU A O 1
ATOM 600 N N . GLN A 1 82 ? 5.129 10.202 -7.652 1.00 97.69 82 GLN A N 1
ATOM 601 C CA . GLN A 1 82 ? 6.367 9.488 -7.990 1.00 97.69 82 GLN A CA 1
ATOM 602 C C . GLN A 1 82 ? 6.128 7.992 -8.230 1.00 97.69 82 GLN A C 1
ATOM 604 O O . GLN A 1 82 ? 6.605 7.441 -9.221 1.00 97.69 82 GLN A O 1
ATOM 609 N N . ILE A 1 83 ? 5.390 7.340 -7.330 1.00 97.56 83 ILE A N 1
ATOM 610 C CA . ILE A 1 83 ? 5.093 5.906 -7.430 1.00 97.56 83 ILE A CA 1
ATOM 611 C C . ILE A 1 83 ? 4.118 5.640 -8.586 1.00 97.56 83 ILE A C 1
ATOM 613 O O . ILE A 1 83 ? 4.324 4.703 -9.355 1.00 97.56 83 ILE A O 1
ATOM 617 N N . ALA A 1 84 ? 3.105 6.491 -8.758 1.00 96.88 84 ALA A N 1
ATOM 618 C CA . ALA A 1 84 ? 2.140 6.418 -9.852 1.00 96.88 84 ALA A CA 1
ATOM 619 C C . ALA A 1 84 ? 2.809 6.570 -11.225 1.00 96.88 84 ALA A C 1
ATOM 621 O O . ALA A 1 84 ? 2.505 5.814 -12.143 1.00 96.88 84 ALA A O 1
ATOM 622 N N . LYS A 1 85 ? 3.779 7.484 -11.354 1.00 96.19 85 LYS A N 1
ATOM 623 C CA . LYS A 1 85 ? 4.581 7.631 -12.574 1.00 96.19 85 LYS A CA 1
ATOM 624 C C . LYS A 1 85 ? 5.342 6.353 -12.916 1.00 96.19 85 LYS A C 1
ATOM 626 O O . LYS A 1 85 ? 5.230 5.878 -14.040 1.00 96.19 85 LYS A O 1
ATOM 631 N N . ALA A 1 86 ? 6.056 5.774 -11.951 1.00 95.81 86 ALA A N 1
ATOM 632 C CA . ALA A 1 86 ? 6.765 4.517 -12.176 1.00 95.81 86 ALA A CA 1
ATOM 633 C C . ALA A 1 86 ? 5.806 3.374 -12.557 1.00 95.81 86 ALA A C 1
ATOM 635 O O . ALA A 1 86 ? 6.104 2.595 -13.456 1.00 95.81 86 ALA A O 1
ATOM 636 N N . CYS A 1 87 ? 4.635 3.305 -11.916 1.00 94.81 87 CYS A N 1
ATOM 637 C CA . CYS A 1 87 ? 3.589 2.338 -12.249 1.00 94.81 87 CYS A CA 1
ATOM 638 C C . CYS A 1 87 ? 3.098 2.498 -13.702 1.00 94.81 87 CYS A C 1
ATOM 640 O O . CYS A 1 87 ? 3.046 1.524 -14.451 1.00 94.81 87 CYS A O 1
ATOM 642 N N . ALA A 1 88 ? 2.796 3.726 -14.134 1.00 93.06 88 ALA A N 1
ATOM 643 C CA . ALA A 1 88 ? 2.346 4.016 -15.497 1.00 93.06 88 ALA A CA 1
ATOM 644 C C . ALA A 1 88 ? 3.404 3.673 -16.563 1.00 93.06 88 ALA A C 1
ATOM 646 O O . ALA A 1 88 ? 3.079 3.104 -17.609 1.00 93.06 88 ALA A O 1
ATOM 647 N N . GLU A 1 89 ? 4.675 3.969 -16.286 1.00 91.12 89 GLU A N 1
ATOM 648 C CA . GLU A 1 89 ? 5.804 3.618 -17.156 1.00 91.12 89 GLU A CA 1
ATOM 649 C C . GLU A 1 89 ? 5.974 2.093 -17.278 1.00 91.12 89 GLU A C 1
ATOM 651 O O . GLU A 1 89 ? 6.098 1.574 -18.388 1.00 91.12 89 GLU A O 1
ATOM 656 N N . GLU A 1 90 ? 5.910 1.358 -16.162 1.00 88.81 90 GLU A N 1
ATOM 657 C CA . GLU A 1 90 ? 5.994 -0.110 -16.143 1.00 88.81 90 GLU A CA 1
ATOM 658 C C . GLU A 1 90 ? 4.831 -0.763 -16.908 1.00 88.81 90 GLU A C 1
ATOM 660 O O . GLU A 1 90 ? 5.038 -1.718 -17.661 1.00 88.81 90 GLU A O 1
ATOM 665 N N . MET A 1 91 ? 3.613 -0.231 -16.768 1.00 86.94 91 MET A N 1
ATOM 666 C CA . MET A 1 91 ? 2.462 -0.694 -17.548 1.00 86.94 91 MET A CA 1
ATOM 667 C C . MET A 1 91 ? 2.675 -0.460 -19.045 1.00 86.94 91 MET A C 1
ATOM 669 O O . MET A 1 91 ? 2.473 -1.382 -19.832 1.00 86.94 91 MET A O 1
ATOM 673 N N . SER A 1 92 ? 3.136 0.732 -19.436 1.00 84.19 92 SER A N 1
ATOM 674 C CA . SER A 1 92 ? 3.417 1.070 -20.841 1.00 84.19 92 SER A CA 1
ATOM 675 C C . SER A 1 92 ? 4.438 0.113 -21.462 1.00 84.19 92 SER A C 1
ATOM 677 O O . SER A 1 92 ? 4.194 -0.454 -22.524 1.00 84.19 92 SER A O 1
ATOM 679 N N . ALA A 1 93 ? 5.548 -0.139 -20.761 1.00 80.75 93 ALA A N 1
ATOM 680 C CA . ALA A 1 93 ? 6.606 -1.029 -21.236 1.00 80.75 93 ALA A CA 1
ATOM 681 C C . ALA A 1 93 ? 6.122 -2.479 -21.428 1.00 80.75 93 ALA A C 1
ATOM 683 O O . ALA A 1 93 ? 6.514 -3.152 -22.384 1.00 80.75 93 ALA A O 1
ATOM 684 N N . ASN A 1 94 ? 5.241 -2.960 -20.544 1.00 72.75 94 ASN A N 1
ATOM 685 C CA . ASN A 1 94 ? 4.641 -4.289 -20.665 1.00 72.75 94 ASN A CA 1
ATOM 686 C C . ASN A 1 94 ? 3.649 -4.383 -21.841 1.00 72.7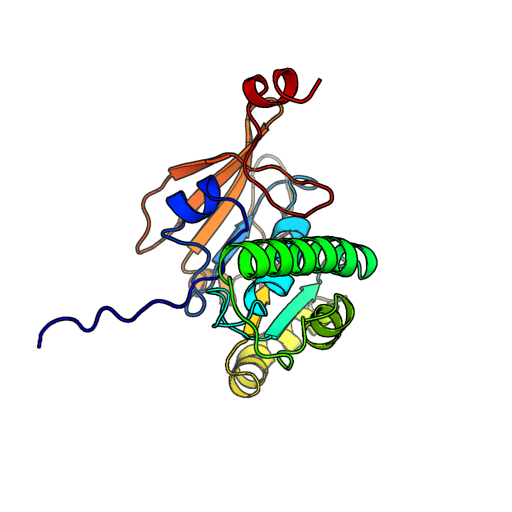5 94 ASN A C 1
ATOM 688 O O . ASN A 1 94 ? 3.539 -5.447 -22.456 1.00 72.75 94 ASN A O 1
ATOM 692 N N . TYR A 1 95 ? 2.952 -3.291 -22.179 1.00 67.50 95 TYR A N 1
ATOM 693 C CA . TYR A 1 95 ? 2.075 -3.232 -23.354 1.00 67.50 95 TYR A CA 1
ATOM 694 C C . TYR A 1 95 ? 2.852 -3.289 -24.670 1.00 67.50 95 TYR A C 1
ATOM 696 O O . TYR A 1 95 ? 2.470 -4.058 -25.557 1.00 67.50 95 TYR A O 1
ATOM 704 N N . ASP A 1 96 ? 3.945 -2.531 -24.786 1.00 63.47 96 ASP A N 1
ATOM 705 C CA . ASP A 1 96 ? 4.765 -2.483 -26.004 1.00 63.47 96 ASP A CA 1
ATOM 706 C C . ASP A 1 96 ? 5.355 -3.856 -26.353 1.00 63.47 96 ASP A C 1
ATOM 708 O O . ASP A 1 96 ? 5.393 -4.250 -27.518 1.00 63.47 96 ASP A O 1
ATOM 712 N N . PHE A 1 97 ? 5.744 -4.641 -25.344 1.00 60.72 97 PHE A N 1
ATOM 713 C CA . PHE A 1 97 ? 6.265 -5.995 -25.548 1.00 60.72 97 PHE A CA 1
ATOM 714 C C . PHE A 1 97 ? 5.192 -6.998 -26.018 1.00 60.72 97 PHE A C 1
ATOM 716 O O . PHE A 1 97 ? 5.511 -8.013 -26.637 1.00 60.72 97 PHE A O 1
ATOM 723 N N . SER A 1 98 ? 3.916 -6.730 -25.726 1.00 60.25 98 SER A N 1
ATOM 724 C CA . SER A 1 98 ? 2.799 -7.648 -25.979 1.00 60.25 98 SER A CA 1
ATOM 725 C C . SER A 1 98 ? 2.136 -7.451 -27.356 1.00 60.25 98 SER A C 1
ATOM 727 O O . SER A 1 98 ? 1.460 -8.355 -27.852 1.00 60.25 98 SER A O 1
ATOM 729 N N . ARG A 1 99 ? 2.328 -6.300 -28.027 1.00 58.59 99 ARG A N 1
ATOM 730 C CA . ARG A 1 99 ? 1.634 -5.959 -29.285 1.00 58.59 99 ARG A CA 1
ATOM 731 C C . ARG A 1 99 ? 2.568 -5.661 -30.463 1.00 58.59 99 ARG A C 1
ATOM 733 O O . ARG A 1 99 ? 2.951 -4.523 -30.692 1.00 58.59 99 ARG A O 1
ATOM 740 N N . ASN A 1 100 ? 2.705 -6.634 -31.366 1.00 52.00 100 ASN A N 1
ATOM 741 C CA . ASN A 1 100 ? 2.975 -6.384 -32.794 1.00 52.00 100 ASN A CA 1
ATOM 742 C C . ASN A 1 100 ? 1.707 -5.907 -33.563 1.00 52.00 100 ASN A C 1
ATOM 744 O O . ASN A 1 100 ? 1.516 -6.256 -34.725 1.00 52.00 100 ASN A O 1
ATOM 748 N N . GLY A 1 101 ? 0.803 -5.133 -32.944 1.00 50.22 101 GLY A N 1
ATOM 749 C CA . GLY A 1 101 ? -0.404 -4.622 -33.616 1.00 50.22 101 GLY A CA 1
ATOM 750 C C . GLY A 1 101 ? -1.358 -3.838 -32.706 1.00 50.22 101 GLY A C 1
ATOM 751 O O . GLY A 1 101 ? -1.855 -4.372 -31.717 1.00 50.22 101 GLY A O 1
ATOM 752 N N . LEU A 1 102 ? -1.610 -2.568 -33.045 1.00 46.19 102 LEU A N 1
ATOM 753 C CA . LEU A 1 102 ? -2.551 -1.652 -32.374 1.00 46.19 102 LEU A CA 1
ATOM 754 C C . LEU A 1 102 ? -4.016 -2.163 -32.409 1.00 46.19 102 LEU A C 1
ATOM 756 O O . LEU A 1 102 ? -4.376 -2.939 -33.293 1.00 46.19 102 LEU A O 1
ATOM 760 N N . PRO A 1 103 ? -4.890 -1.696 -31.489 1.00 47.94 103 PRO A N 1
ATOM 761 C CA . PRO A 1 103 ? -5.640 -0.466 -31.762 1.00 47.94 103 PRO A CA 1
ATOM 762 C C . PRO A 1 103 ? -5.288 0.682 -30.816 1.00 47.94 103 PRO A C 1
ATOM 764 O O . PRO A 1 103 ? -5.173 0.506 -29.601 1.00 47.94 103 PRO A O 1
ATOM 767 N N . SER A 1 104 ? -5.188 1.864 -31.418 1.00 48.34 104 SER A N 1
ATOM 768 C CA . SER A 1 104 ? -5.219 3.181 -30.796 1.00 48.34 104 SER A CA 1
ATOM 769 C C . SER A 1 104 ? -6.539 3.358 -30.042 1.00 48.34 104 SER A C 1
ATOM 771 O O . SER A 1 104 ? -7.598 3.270 -30.660 1.00 48.34 104 SER A O 1
ATOM 773 N N . GLY A 1 105 ? -6.502 3.608 -28.730 1.00 50.69 105 GLY A N 1
ATOM 774 C CA . GLY A 1 105 ? -7.707 4.045 -28.013 1.00 50.69 105 GLY A CA 1
ATOM 775 C C . GLY A 1 105 ? -7.804 3.723 -26.524 1.00 50.69 105 GLY A C 1
ATOM 776 O O . GLY A 1 105 ? -8.674 4.289 -25.872 1.00 50.69 105 GLY A O 1
ATOM 777 N N . GLN A 1 106 ? -6.949 2.868 -25.954 1.00 54.88 106 GLN A N 1
ATOM 778 C CA . GLN A 1 106 ? -6.928 2.708 -24.495 1.00 54.88 106 GLN A CA 1
ATOM 779 C C . GLN A 1 106 ? -6.119 3.847 -23.870 1.00 54.88 106 GLN A C 1
ATOM 781 O O . GLN A 1 106 ? -4.938 4.027 -24.169 1.00 54.88 106 GLN A O 1
ATOM 786 N N . VAL A 1 107 ? -6.795 4.653 -23.050 1.00 58.19 107 VAL A N 1
ATOM 787 C CA . VAL A 1 107 ? -6.193 5.761 -22.307 1.00 58.19 107 VAL A CA 1
ATOM 788 C C . VAL A 1 107 ? -5.190 5.174 -21.325 1.00 58.19 107 VAL A C 1
ATOM 790 O O . VAL A 1 107 ? -5.549 4.427 -20.417 1.00 58.19 107 VAL A O 1
ATOM 793 N N . LEU A 1 108 ? -3.920 5.496 -21.538 1.00 71.88 108 LEU A N 1
ATOM 794 C CA . LEU A 1 108 ? -2.849 5.139 -20.627 1.00 71.88 108 LEU A CA 1
ATOM 795 C C . L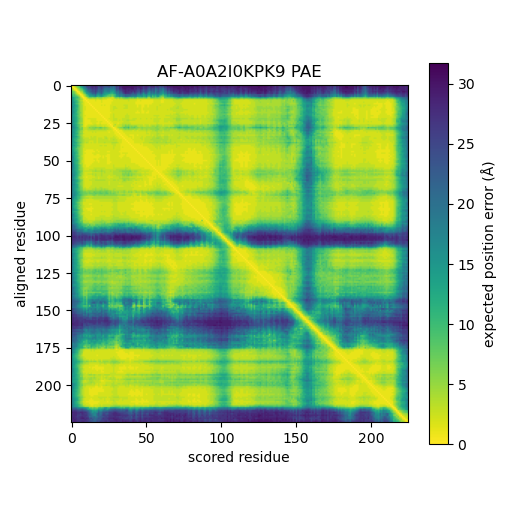EU A 1 108 ? -2.989 6.017 -19.379 1.00 71.88 108 LEU A C 1
ATOM 797 O O . LEU A 1 108 ? -2.924 7.244 -19.483 1.00 71.88 108 LEU A O 1
ATOM 801 N N . MET A 1 109 ? -3.235 5.376 -18.235 1.00 82.38 109 MET A N 1
ATOM 802 C CA . MET A 1 109 ? -3.515 6.047 -16.965 1.00 82.38 109 MET A CA 1
ATOM 803 C C . MET A 1 109 ? -2.363 6.991 -16.605 1.00 82.38 109 MET A C 1
ATOM 805 O O . MET A 1 109 ? -1.206 6.574 -16.510 1.00 82.38 109 MET A O 1
ATOM 809 N N . GLN A 1 110 ? -2.674 8.272 -16.445 1.00 90.38 110 GLN A N 1
ATOM 810 C CA . GLN A 1 110 ? -1.718 9.294 -16.052 1.00 90.38 110 GLN A CA 1
ATOM 811 C C . GLN A 1 110 ? -1.527 9.285 -14.530 1.00 90.38 110 GLN A C 1
ATOM 813 O O . GLN A 1 110 ? -2.437 8.907 -13.793 1.00 90.38 110 GLN A O 1
ATOM 818 N N . PRO A 1 111 ? -0.373 9.742 -14.009 1.00 92.50 111 PRO A N 1
ATOM 819 C CA . PRO A 1 111 ? -0.128 9.797 -12.565 1.00 92.50 111 PRO A CA 1
ATOM 820 C C . PRO A 1 111 ? -1.207 10.551 -11.771 1.00 92.50 111 PRO A C 1
ATOM 822 O O . PRO A 1 111 ? -1.460 10.228 -10.613 1.00 92.50 111 PRO A O 1
ATOM 825 N N . GLN A 1 112 ? -1.839 11.551 -12.389 1.00 93.69 112 GLN A N 1
ATOM 826 C CA . GLN A 1 112 ? -2.924 12.337 -11.804 1.00 93.69 112 GLN A CA 1
ATOM 827 C C . GLN A 1 112 ? -4.195 11.507 -11.603 1.00 93.69 112 GLN A C 1
ATOM 829 O O . GLN A 1 112 ? -4.829 11.638 -10.558 1.00 93.69 112 GLN A O 1
ATOM 834 N N . ASP A 1 113 ? -4.504 10.596 -12.528 1.00 93.25 113 ASP A N 1
ATOM 835 C CA . ASP A 1 113 ? -5.671 9.714 -12.427 1.00 93.25 113 ASP A CA 1
ATOM 836 C C . ASP A 1 113 ? -5.582 8.837 -11.170 1.00 93.25 113 ASP A C 1
ATOM 838 O O . ASP A 1 113 ? -6.587 8.577 -10.509 1.00 93.25 113 ASP A O 1
ATOM 842 N N . PHE A 1 114 ? -4.365 8.420 -10.793 1.00 94.19 114 PHE A N 1
ATOM 843 C CA . PHE A 1 114 ? -4.153 7.675 -9.554 1.00 94.19 114 PHE A CA 1
ATOM 844 C C . PHE A 1 114 ? -4.476 8.507 -8.317 1.00 94.19 114 PHE A C 1
ATOM 846 O O . PHE A 1 114 ? -5.070 8.006 -7.364 1.00 94.19 114 PHE A O 1
ATOM 853 N N . LEU A 1 115 ? -4.058 9.773 -8.312 1.00 93.06 115 LEU A N 1
ATOM 854 C CA . LEU A 1 115 ? -4.262 10.668 -7.181 1.00 93.06 115 LEU A CA 1
ATOM 855 C C . LEU A 1 115 ? -5.748 10.989 -6.984 1.00 93.06 115 LEU A C 1
ATOM 857 O O . LEU A 1 115 ? -6.226 10.952 -5.854 1.00 93.06 115 LEU A O 1
ATOM 861 N N . GLU A 1 116 ? -6.482 11.249 -8.068 1.00 92.75 116 GLU A N 1
ATOM 862 C CA . GLU A 1 116 ? -7.925 11.541 -8.030 1.00 92.75 116 GLU A CA 1
ATOM 863 C C . GLU A 1 116 ? -8.761 10.380 -7.470 1.00 92.75 116 GLU A C 1
ATOM 865 O O . GLU A 1 116 ? -9.847 10.579 -6.925 1.00 92.75 116 GLU A O 1
ATOM 870 N N . ASN A 1 117 ? -8.240 9.158 -7.565 1.00 91.31 117 ASN A N 1
ATOM 871 C CA . ASN A 1 117 ? -8.889 7.938 -7.098 1.00 91.31 117 ASN A CA 1
ATOM 872 C C . ASN A 1 117 ? -8.394 7.467 -5.715 1.00 91.31 117 ASN A C 1
ATOM 874 O O . ASN A 1 117 ? -8.767 6.375 -5.270 1.00 91.31 117 ASN A O 1
ATOM 878 N N . ILE A 1 118 ? -7.602 8.288 -5.011 1.00 91.62 118 ILE A N 1
ATOM 879 C CA . ILE A 1 118 ? -7.226 8.071 -3.608 1.00 91.62 118 ILE A CA 1
ATOM 880 C C . ILE A 1 118 ? -7.952 9.090 -2.729 1.00 91.62 118 ILE A C 1
ATOM 882 O O . ILE A 1 118 ? -7.651 10.282 -2.746 1.00 91.62 118 ILE A O 1
ATOM 886 N N . ILE A 1 119 ? -8.869 8.613 -1.890 1.00 89.00 119 ILE A N 1
ATOM 887 C CA . ILE A 1 119 ? -9.526 9.443 -0.875 1.00 89.00 119 ILE A CA 1
ATOM 888 C C . ILE A 1 119 ? -8.713 9.341 0.415 1.00 89.00 119 ILE A C 1
ATOM 890 O O . ILE A 1 119 ? -8.658 8.282 1.041 1.00 89.00 119 ILE A O 1
ATOM 894 N N . CYS A 1 120 ? -8.074 10.436 0.823 1.00 88.94 120 CYS A N 1
ATOM 895 C CA . CYS A 1 120 ? -7.291 10.483 2.054 1.00 88.94 120 CYS A CA 1
ATOM 896 C C . CYS A 1 120 ? -8.088 11.137 3.193 1.00 88.94 120 CYS A C 1
ATOM 898 O O . CYS A 1 120 ? -8.491 12.296 3.090 1.00 88.94 120 CYS A O 1
ATOM 900 N N . TYR A 1 121 ? -8.282 10.408 4.294 1.00 86.69 121 TYR A N 1
ATOM 901 C CA . TYR A 1 121 ? -8.819 10.934 5.546 1.00 86.69 121 TYR A CA 1
ATOM 902 C C . TYR A 1 121 ? -7.676 11.208 6.513 1.00 86.69 121 TYR A C 1
ATOM 904 O O . TYR A 1 121 ? -7.067 10.285 7.057 1.00 86.69 121 TYR A O 1
ATOM 912 N N . ARG A 1 122 ? -7.402 12.490 6.758 1.00 87.50 122 ARG A N 1
ATOM 913 C CA . ARG A 1 122 ? -6.496 12.908 7.825 1.00 87.50 122 ARG A CA 1
ATOM 914 C C . ARG A 1 122 ? -7.226 12.813 9.161 1.00 87.50 122 ARG A C 1
ATOM 916 O O . ARG A 1 122 ? -8.279 13.420 9.323 1.00 87.50 122 ARG A O 1
ATOM 923 N N . VAL A 1 123 ? -6.647 12.079 10.104 1.00 84.56 123 VAL A N 1
ATOM 924 C CA . VAL A 1 123 ? -7.164 11.945 11.468 1.00 84.56 123 VAL A CA 1
ATOM 925 C C . VAL A 1 123 ? -6.212 12.661 12.418 1.00 84.56 123 VAL A C 1
ATOM 927 O O . VAL A 1 123 ? -5.057 12.266 12.565 1.00 84.56 123 VAL A O 1
ATOM 930 N N . CYS A 1 124 ? -6.699 13.721 13.053 1.00 84.38 124 CYS A N 1
ATOM 931 C CA . CYS A 1 124 ? -5.940 14.603 13.938 1.00 84.38 124 CYS A CA 1
ATOM 932 C C . CYS A 1 124 ? -6.279 14.400 15.422 1.00 84.38 124 CYS A C 1
ATOM 934 O O . CYS A 1 124 ? -5.593 14.941 16.290 1.00 84.38 124 CYS A O 1
ATOM 936 N N . SER A 1 125 ? -7.324 13.630 15.739 1.00 82.12 125 SER A N 1
ATOM 937 C CA . SER A 1 125 ? -7.749 13.369 17.114 1.00 82.12 125 SER A CA 1
ATOM 938 C C . SER A 1 125 ? -8.308 11.958 17.301 1.00 82.12 125 SER A C 1
ATOM 940 O O . SER A 1 125 ? -8.811 11.331 16.370 1.00 82.12 125 SER A O 1
ATOM 942 N N . TYR A 1 126 ? -8.273 11.462 18.540 1.00 77.25 126 TYR A N 1
ATOM 943 C CA . TYR A 1 126 ? -8.887 10.179 18.900 1.00 77.25 126 TYR A CA 1
ATOM 944 C C . TYR A 1 126 ? -10.405 10.164 18.631 1.00 77.25 126 TYR A C 1
ATOM 946 O O . TYR A 1 126 ? -10.965 9.145 18.234 1.00 77.25 126 TYR A O 1
ATOM 954 N N . THR A 1 127 ? -11.076 11.310 18.776 1.00 82.50 127 THR A N 1
ATOM 955 C CA . THR A 1 127 ? -12.503 11.456 18.453 1.00 82.50 127 THR A CA 1
ATOM 956 C C . THR A 1 127 ? -12.764 11.286 16.957 1.00 82.50 127 THR A C 1
ATOM 958 O O . THR A 1 127 ? -13.678 10.555 16.583 1.00 82.50 127 THR A O 1
ATOM 961 N N . GLU A 1 128 ? -11.951 11.911 16.098 1.00 83.31 128 GLU A N 1
ATOM 962 C CA . GLU A 1 128 ? -12.025 11.717 14.642 1.00 83.31 128 GLU A CA 1
ATOM 963 C C . GLU A 1 128 ? -11.749 10.265 14.256 1.00 83.31 128 GLU A C 1
ATOM 965 O O . GLU A 1 128 ? -12.444 9.711 13.408 1.00 83.31 128 GLU A O 1
ATOM 970 N N . GLN A 1 129 ? -10.782 9.629 14.921 1.00 76.44 129 GLN A N 1
ATOM 971 C CA . GLN A 1 129 ? -10.446 8.226 14.706 1.00 76.44 129 GLN A CA 1
ATOM 972 C C . GLN A 1 129 ? -11.647 7.316 14.986 1.00 76.44 129 GLN A C 1
ATOM 974 O O . GLN A 1 129 ? -12.008 6.502 14.139 1.00 76.44 129 GLN A O 1
ATOM 979 N N . ILE A 1 130 ? -12.305 7.484 16.140 1.00 77.25 130 ILE A N 1
ATOM 980 C CA . ILE A 1 130 ? -13.508 6.719 16.503 1.00 77.25 130 ILE A CA 1
ATOM 981 C C . ILE A 1 130 ? -14.656 7.005 15.530 1.00 77.25 130 ILE A C 1
ATOM 983 O O . ILE A 1 130 ? -15.346 6.080 15.101 1.00 77.25 130 ILE A O 1
ATOM 987 N N . ALA A 1 131 ? -14.887 8.272 15.181 1.00 83.00 131 ALA A N 1
ATOM 988 C CA . ALA A 1 131 ? -15.966 8.651 14.275 1.00 83.00 131 ALA A CA 1
ATOM 989 C C . ALA A 1 131 ? -15.781 8.040 12.878 1.00 83.00 131 ALA A C 1
ATOM 991 O O . ALA A 1 131 ? -16.744 7.523 12.300 1.00 83.00 131 ALA A O 1
ATOM 992 N N . LEU A 1 132 ? -14.546 8.058 12.365 1.00 79.69 132 LEU A N 1
ATOM 993 C CA . LEU A 1 132 ? -14.186 7.430 11.100 1.00 79.69 132 LEU A CA 1
ATOM 994 C C . LEU A 1 132 ? -14.402 5.923 11.179 1.00 79.69 132 LEU A C 1
ATOM 996 O O . LEU A 1 132 ? -15.135 5.390 10.355 1.00 79.69 132 LEU A O 1
ATOM 1000 N N . VAL A 1 133 ? -13.855 5.272 12.212 1.00 74.88 133 VAL A N 1
ATOM 1001 C CA . VAL A 1 133 ? -14.034 3.842 12.496 1.00 74.88 133 VAL A CA 1
ATOM 1002 C C . VAL A 1 133 ? -15.510 3.435 12.475 1.00 74.88 133 VAL A C 1
ATOM 1004 O O . VAL A 1 133 ? -15.879 2.512 11.755 1.00 74.88 133 VAL A O 1
ATOM 1007 N N . ASN A 1 134 ? -16.369 4.154 13.197 1.00 79.31 134 ASN A N 1
ATOM 1008 C CA . ASN A 1 134 ? -17.805 3.865 13.269 1.00 79.31 134 ASN A CA 1
ATOM 1009 C C . ASN A 1 134 ? -18.548 4.120 11.945 1.00 79.31 134 ASN A C 1
ATOM 1011 O O . ASN A 1 134 ? -19.700 3.716 11.787 1.00 79.31 134 ASN A O 1
ATOM 1015 N N . SER A 1 135 ? -17.911 4.815 11.004 1.00 80.69 135 SER A N 1
ATOM 1016 C CA . SER A 1 135 ? -18.453 5.119 9.680 1.00 80.69 135 SER A CA 1
ATOM 1017 C C . SER A 1 135 ? -17.822 4.272 8.571 1.00 80.69 135 SER A C 1
ATOM 1019 O O . SER A 1 135 ? -18.316 4.324 7.443 1.00 80.69 135 SER A O 1
ATOM 1021 N N . LEU A 1 136 ? -16.778 3.481 8.864 1.00 72.56 136 LEU A N 1
ATOM 1022 C CA . LEU A 1 136 ? -16.034 2.713 7.860 1.00 72.56 136 LEU A CA 1
ATOM 1023 C C . LEU A 1 136 ? -16.936 1.759 7.091 1.00 72.56 136 LEU A C 1
ATOM 1025 O O . LEU A 1 136 ? -16.862 1.745 5.871 1.00 72.56 136 LEU A O 1
ATOM 1029 N N . ASP A 1 137 ? -17.843 1.045 7.757 1.00 70.19 137 ASP A N 1
ATOM 1030 C CA . ASP A 1 137 ? -18.751 0.118 7.072 1.00 70.19 137 ASP A CA 1
ATOM 1031 C C . ASP A 1 137 ? -19.590 0.824 6.002 1.00 70.19 137 ASP A C 1
ATOM 1033 O O . ASP A 1 137 ? -19.764 0.311 4.897 1.00 70.19 137 ASP A O 1
ATOM 1037 N N . LYS A 1 138 ? -20.061 2.045 6.288 1.00 75.06 138 LYS A N 1
ATOM 1038 C CA . LYS A 1 138 ? -20.819 2.856 5.324 1.00 75.06 138 LYS A CA 1
ATOM 1039 C C . LYS A 1 138 ? -19.939 3.315 4.165 1.00 75.06 138 LYS A C 1
ATOM 1041 O O . LYS A 1 138 ? -20.383 3.280 3.021 1.00 75.06 138 LYS A O 1
ATOM 1046 N N . ILE A 1 139 ? -18.708 3.725 4.464 1.00 71.56 139 ILE A N 1
ATOM 1047 C CA . ILE A 1 139 ? -17.723 4.167 3.473 1.00 71.56 139 ILE A CA 1
ATOM 1048 C C . ILE A 1 139 ? -17.340 2.999 2.547 1.00 71.56 139 ILE A C 1
ATOM 1050 O O . ILE A 1 139 ? -17.387 3.145 1.329 1.00 71.56 139 ILE A O 1
ATOM 1054 N N . ILE A 1 140 ? -17.044 1.821 3.099 1.00 67.94 140 ILE A N 1
ATOM 1055 C CA . ILE A 1 140 ? -16.737 0.602 2.336 1.00 67.94 140 ILE A CA 1
ATOM 1056 C C . ILE A 1 140 ? -17.951 0.182 1.496 1.00 67.94 140 ILE A C 1
ATOM 1058 O O . ILE A 1 140 ? -17.813 -0.127 0.317 1.00 67.94 140 ILE A O 1
ATOM 1062 N N . CYS A 1 141 ? -19.167 0.220 2.055 1.00 66.19 141 CYS A N 1
ATOM 1063 C CA . CYS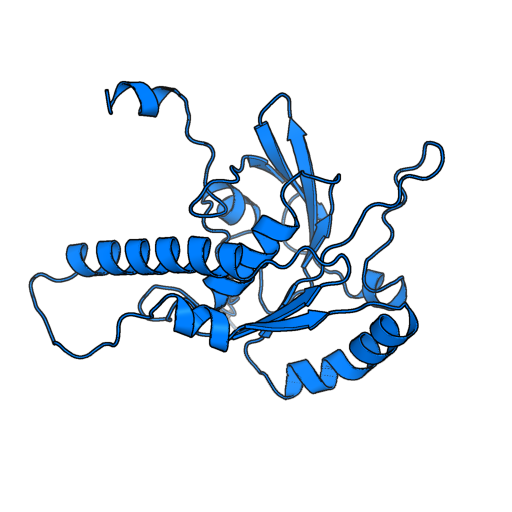 A 1 141 ? -20.382 -0.115 1.304 1.00 66.19 141 CYS A CA 1
ATOM 1064 C C . CYS A 1 141 ? -20.638 0.841 0.130 1.00 66.19 141 CYS A C 1
ATOM 1066 O O . CYS A 1 141 ? -21.139 0.410 -0.910 1.00 66.19 141 CYS A O 1
ATOM 1068 N N . ALA A 1 142 ? -20.294 2.123 0.283 1.00 65.69 142 ALA A N 1
ATOM 1069 C CA . ALA A 1 142 ? -20.387 3.117 -0.781 1.00 65.69 142 ALA A CA 1
ATOM 1070 C C . ALA A 1 142 ? -19.310 2.932 -1.868 1.00 65.69 142 ALA A C 1
ATOM 1072 O O . ALA A 1 142 ? -19.497 3.384 -2.998 1.00 65.69 142 ALA A O 1
ATOM 1073 N N . HIS A 1 143 ? -18.211 2.238 -1.556 1.00 61.78 143 HIS A N 1
ATOM 1074 C CA . HIS A 1 143 ? -17.070 2.061 -2.445 1.00 61.78 143 HIS A CA 1
ATOM 1075 C C . HIS A 1 143 ? -16.617 0.592 -2.484 1.00 61.78 143 HIS A C 1
ATOM 1077 O O . HIS A 1 143 ? -15.721 0.174 -1.755 1.00 61.78 143 HIS A O 1
ATOM 1083 N N . ARG A 1 144 ? -17.227 -0.200 -3.378 1.00 50.16 144 ARG A N 1
ATOM 1084 C CA . ARG A 1 144 ? -17.072 -1.670 -3.451 1.00 50.16 144 ARG A CA 1
ATOM 1085 C C . ARG A 1 144 ? -15.664 -2.196 -3.778 1.00 50.16 144 ARG A C 1
ATOM 1087 O O . ARG A 1 144 ? -15.464 -3.404 -3.747 1.00 50.16 144 ARG A O 1
ATOM 1094 N N . GLU A 1 145 ? -14.700 -1.326 -4.052 1.00 53.56 145 GLU A N 1
ATOM 1095 C CA . GLU A 1 145 ? -13.340 -1.690 -4.478 1.00 53.56 145 GLU A CA 1
ATOM 1096 C C . GLU A 1 145 ? -12.279 -0.924 -3.682 1.00 53.56 145 GLU A C 1
ATOM 1098 O O . GLU A 1 145 ? -11.284 -0.473 -4.242 1.00 53.56 145 GLU A O 1
ATOM 1103 N N . VAL A 1 146 ? -12.526 -0.710 -2.386 1.00 53.25 146 VAL A N 1
ATOM 1104 C CA . VAL A 1 146 ? -11.661 0.091 -1.517 1.00 53.25 146 VAL A CA 1
ATOM 1105 C C . VAL A 1 146 ? -10.806 -0.766 -0.607 1.00 53.25 146 VAL A C 1
ATOM 1107 O O . VAL A 1 146 ? -11.292 -1.612 0.139 1.00 53.25 146 VAL A O 1
ATOM 1110 N N . VAL A 1 147 ? -9.518 -0.450 -0.605 1.00 57.72 147 VAL A N 1
ATOM 1111 C CA . VAL A 1 147 ? -8.543 -1.007 0.327 1.00 57.72 147 VAL A CA 1
ATOM 1112 C C . VAL A 1 147 ? -8.266 0.047 1.380 1.00 57.72 147 VAL A C 1
ATOM 1114 O O . VAL A 1 147 ? -7.843 1.156 1.053 1.00 57.72 147 VAL A O 1
ATOM 1117 N N . LEU A 1 148 ? -8.539 -0.302 2.637 1.00 57.44 148 LEU A N 1
ATOM 1118 C CA . LEU A 1 148 ? -8.244 0.544 3.785 1.00 57.44 148 LEU A CA 1
ATOM 1119 C C . LEU A 1 148 ? -6.800 0.330 4.211 1.00 57.44 148 LEU A C 1
ATOM 1121 O O . LEU A 1 148 ? -6.409 -0.761 4.625 1.00 57.44 148 LEU A O 1
ATOM 1125 N N . LEU A 1 149 ? -6.015 1.395 4.130 1.00 61.09 149 LEU A N 1
ATOM 1126 C CA . LEU A 1 149 ? -4.626 1.391 4.557 1.00 61.09 149 LEU A CA 1
ATOM 1127 C C . LEU A 1 149 ? -4.520 2.212 5.831 1.00 61.09 149 LEU A C 1
ATOM 1129 O O . LEU A 1 149 ? -4.739 3.423 5.821 1.00 61.09 149 LEU A O 1
ATOM 1133 N N . ASN A 1 150 ? -4.199 1.532 6.926 1.00 60.97 150 ASN A N 1
ATOM 1134 C CA . ASN A 1 150 ? -3.943 2.164 8.206 1.00 60.97 150 ASN A CA 1
ATOM 1135 C C . ASN A 1 150 ? -2.493 1.908 8.628 1.00 60.97 150 ASN A C 1
ATOM 1137 O O . ASN A 1 150 ? -2.041 0.764 8.698 1.00 60.97 150 ASN A O 1
ATOM 1141 N N . GLN A 1 151 ? -1.772 2.983 8.929 1.00 57.47 151 GLN A N 1
ATOM 1142 C CA . GLN A 1 151 ? -0.429 2.915 9.486 1.00 57.47 151 GLN A CA 1
ATOM 1143 C C . GLN A 1 151 ? -0.521 2.803 11.011 1.00 57.47 151 GLN A C 1
ATOM 1145 O O . GLN A 1 151 ? -0.914 3.754 11.681 1.00 57.47 151 GLN A O 1
ATOM 1150 N N . ALA A 1 152 ? -0.125 1.657 11.575 1.00 51.91 152 ALA A N 1
ATOM 1151 C CA . ALA A 1 152 ? 0.071 1.524 13.016 1.00 51.91 152 ALA A CA 1
ATOM 1152 C C . ALA A 1 152 ? 1.450 2.067 13.426 1.00 51.91 152 ALA A C 1
ATOM 1154 O O . ALA A 1 152 ? 2.491 1.595 12.955 1.00 51.91 152 ALA A O 1
ATOM 1155 N N . ALA A 1 153 ? 1.456 3.073 14.302 1.00 45.31 153 ALA A N 1
ATOM 1156 C CA . ALA A 1 153 ? 2.656 3.582 14.953 1.00 45.31 153 ALA A CA 1
ATOM 1157 C C . ALA A 1 153 ? 2.919 2.774 16.229 1.00 45.31 153 ALA A C 1
ATOM 1159 O O . ALA A 1 153 ? 2.065 2.712 17.115 1.00 45.31 153 ALA A O 1
ATOM 1160 N N . ASN A 1 154 ? 4.107 2.183 16.360 1.00 41.75 154 ASN A N 1
ATOM 1161 C CA . ASN A 1 154 ? 4.519 1.588 17.629 1.00 41.75 154 ASN A CA 1
ATOM 1162 C C . ASN A 1 154 ? 4.746 2.702 18.655 1.00 41.75 154 ASN A C 1
ATOM 1164 O O . ASN A 1 154 ? 5.618 3.551 18.453 1.00 41.75 154 ASN A O 1
ATOM 1168 N N . LYS A 1 155 ? 4.034 2.661 19.782 1.00 35.41 155 LYS A N 1
ATOM 1169 C CA . LYS A 1 155 ? 4.383 3.449 20.964 1.00 35.41 155 LYS A CA 1
ATOM 1170 C C . LYS A 1 155 ? 5.300 2.599 21.846 1.00 35.41 155 LYS A C 1
ATOM 1172 O O . LYS A 1 155 ? 4.851 1.688 22.532 1.00 35.41 155 LYS A O 1
ATOM 1177 N N . TYR A 1 156 ? 6.607 2.847 21.772 1.00 33.84 156 TYR A N 1
ATOM 1178 C CA . TYR A 1 156 ? 7.570 2.173 22.644 1.00 33.84 156 TYR A CA 1
ATOM 1179 C C . TYR A 1 156 ? 7.451 2.754 24.056 1.00 33.84 156 TYR A C 1
ATOM 1181 O O . TYR A 1 156 ? 7.732 3.937 24.253 1.00 33.84 156 TYR A O 1
ATOM 1189 N N . THR A 1 157 ? 7.035 1.937 25.025 1.00 27.58 157 THR A N 1
ATOM 1190 C CA . THR A 1 157 ? 6.945 2.342 26.435 1.00 27.58 157 THR A CA 1
ATOM 1191 C C . THR A 1 157 ? 7.704 1.315 27.278 1.00 27.58 157 THR A C 1
ATOM 1193 O O . THR A 1 157 ? 7.381 0.130 27.250 1.00 27.58 157 THR A O 1
ATOM 1196 N N . GLU A 1 158 ? 8.770 1.771 27.946 1.00 30.00 158 GLU A N 1
ATOM 1197 C CA . GLU A 1 158 ? 9.546 1.063 28.984 1.00 30.00 158 GLU A CA 1
ATOM 1198 C C . GLU A 1 158 ? 9.731 -0.457 28.791 1.00 30.00 158 GLU A C 1
ATOM 1200 O O . GLU A 1 158 ? 9.233 -1.277 29.556 1.00 30.00 158 GLU A O 1
ATOM 1205 N N . GLY A 1 159 ? 10.492 -0.852 27.765 1.00 28.88 159 GLY A N 1
ATOM 1206 C CA . GLY A 1 159 ? 11.008 -2.225 27.648 1.00 28.88 159 GLY A CA 1
ATOM 1207 C C . GLY A 1 159 ? 10.005 -3.280 27.171 1.00 28.88 159 GLY A C 1
ATOM 1208 O O . GLY A 1 159 ? 10.386 -4.438 27.016 1.00 28.88 159 GLY A O 1
ATOM 1209 N N . SER A 1 160 ? 8.763 -2.893 26.866 1.00 26.70 160 SER A N 1
ATOM 1210 C CA . SER A 1 160 ? 7.785 -3.747 26.189 1.00 26.70 160 SER A CA 1
ATOM 1211 C C . SER A 1 160 ? 7.370 -3.123 24.854 1.00 26.70 160 SER A C 1
ATOM 1213 O O . SER A 1 160 ? 7.038 -1.941 24.753 1.00 26.70 160 SER A O 1
ATOM 1215 N N . LEU A 1 161 ? 7.432 -3.916 23.784 1.00 29.22 161 LEU A N 1
ATOM 1216 C CA . LEU A 1 161 ? 7.006 -3.503 22.449 1.00 29.22 161 LEU A CA 1
ATOM 1217 C C . LEU A 1 161 ? 5.476 -3.627 22.391 1.00 29.22 161 LEU A C 1
ATOM 1219 O O . LEU A 1 161 ? 4.938 -4.587 21.849 1.00 29.22 161 LEU A O 1
ATOM 1223 N N . GLN A 1 162 ? 4.764 -2.699 23.034 1.00 30.12 162 GLN A N 1
ATOM 1224 C CA . GLN A 1 162 ? 3.305 -2.691 22.999 1.00 30.12 162 GLN A CA 1
ATOM 1225 C C . GLN A 1 162 ? 2.848 -2.152 21.638 1.00 30.12 162 GLN A C 1
ATOM 1227 O O . GLN A 1 162 ? 2.982 -0.967 21.331 1.00 30.12 162 GLN A O 1
ATOM 1232 N N . LEU A 1 163 ? 2.348 -3.051 20.788 1.00 37.00 163 LEU A N 1
ATOM 1233 C CA . LEU A 1 163 ? 1.731 -2.705 19.509 1.00 37.00 163 LEU A CA 1
ATOM 1234 C C . LEU A 1 163 ? 0.414 -1.968 19.792 1.00 37.00 163 LEU A C 1
ATOM 1236 O O . LEU A 1 163 ? -0.626 -2.591 19.986 1.00 37.00 163 LEU A O 1
ATOM 1240 N N . SER A 1 164 ? 0.452 -0.638 19.861 1.00 41.97 164 SER A N 1
ATOM 1241 C CA . SER A 1 164 ? -0.760 0.179 19.882 1.00 41.97 164 SER A CA 1
ATOM 1242 C C . SER A 1 164 ? -1.329 0.253 18.469 1.00 41.97 164 SER A C 1
ATOM 1244 O O . SER A 1 164 ? -0.753 0.888 17.585 1.00 41.97 164 SER A O 1
ATOM 1246 N N . LEU A 1 165 ? -2.453 -0.420 18.248 1.00 48.47 165 LEU A N 1
ATOM 1247 C CA . LEU A 1 165 ? -3.114 -0.461 16.949 1.00 48.47 165 LEU A CA 1
ATOM 1248 C C . LEU A 1 165 ? -3.681 0.908 16.588 1.00 48.47 165 LEU A C 1
ATOM 1250 O O . LEU A 1 165 ? -4.400 1.521 17.376 1.00 48.47 165 LEU A O 1
ATOM 1254 N N . ALA A 1 166 ? -3.438 1.364 15.359 1.00 49.69 166 ALA A N 1
ATOM 1255 C CA . ALA A 1 166 ? -3.914 2.672 14.909 1.00 49.69 166 ALA A CA 1
ATOM 1256 C C . ALA A 1 166 ? -5.430 2.755 14.638 1.00 49.69 166 ALA A C 1
ATOM 1258 O O . ALA A 1 166 ? -5.892 3.794 14.192 1.00 49.69 166 ALA A O 1
ATOM 1259 N N . LEU A 1 167 ? -6.224 1.715 14.923 1.00 54.84 167 LEU A N 1
ATOM 1260 C CA . LEU A 1 167 ? -7.701 1.792 14.994 1.00 54.84 167 LEU A CA 1
ATOM 1261 C C . LEU A 1 167 ? -8.252 1.373 16.374 1.00 54.84 167 LEU A C 1
ATOM 1263 O O . LEU A 1 167 ? -9.465 1.264 16.542 1.00 54.84 167 LEU A O 1
ATOM 1267 N N . GLY A 1 168 ? -7.377 1.152 17.363 1.00 55.88 168 GLY A N 1
ATOM 1268 C CA . GLY A 1 168 ? -7.749 0.714 18.711 1.00 55.88 168 GLY A CA 1
ATOM 1269 C C . GLY A 1 168 ? -8.108 -0.774 18.832 1.00 55.88 168 GLY A C 1
ATOM 1270 O O . GLY A 1 168 ? -8.139 -1.524 17.852 1.00 55.88 168 GLY A O 1
ATOM 1271 N N . ASP A 1 169 ? -8.382 -1.204 20.066 1.00 55.72 169 ASP A N 1
ATOM 1272 C CA . ASP A 1 169 ? -8.600 -2.615 20.420 1.00 55.72 169 ASP A CA 1
ATOM 1273 C C . ASP A 1 169 ? -9.850 -3.221 19.764 1.00 55.72 169 ASP A C 1
ATOM 1275 O O . ASP A 1 169 ? -9.862 -4.409 19.439 1.00 55.72 169 ASP A O 1
ATOM 1279 N N . SER A 1 170 ? -10.870 -2.410 19.468 1.00 52.25 170 SER A N 1
ATOM 1280 C CA . SER A 1 170 ? -12.113 -2.862 18.828 1.00 52.25 170 SER A CA 1
ATOM 1281 C C . SER A 1 170 ? -11.903 -3.439 17.419 1.00 52.25 170 SER A C 1
ATOM 1283 O O . SER A 1 170 ? -12.662 -4.309 17.004 1.00 52.25 170 SER A O 1
ATOM 1285 N N . TRP A 1 171 ? -10.856 -3.011 16.700 1.00 55.91 171 TRP A N 1
ATOM 1286 C CA . TRP A 1 171 ? -10.487 -3.548 15.377 1.00 55.91 171 TRP A CA 1
ATOM 1287 C C . TRP A 1 171 ? -9.332 -4.553 15.425 1.00 55.91 171 TRP A C 1
ATOM 1289 O O . TRP A 1 171 ? -9.055 -5.223 14.430 1.00 55.91 171 TRP A O 1
ATOM 1299 N N . SER A 1 172 ? -8.693 -4.731 16.586 1.00 54.38 172 SER A N 1
ATOM 1300 C CA . SER A 1 172 ? -7.624 -5.722 16.781 1.00 54.38 172 SER A CA 1
ATOM 1301 C C . SER A 1 172 ? -8.070 -7.147 16.453 1.00 54.38 172 SER A C 1
ATOM 1303 O O . SER A 1 172 ? -7.322 -7.931 15.867 1.00 54.38 172 SER A O 1
ATOM 1305 N N . HIS A 1 173 ? -9.322 -7.458 16.786 1.00 57.19 173 HIS A N 1
ATOM 1306 C CA . HIS A 1 173 ? -9.941 -8.753 16.546 1.00 57.19 173 HIS A CA 1
ATOM 1307 C C . HIS A 1 173 ? -10.385 -8.934 15.089 1.00 57.19 173 HIS A C 1
ATOM 1309 O O . HIS A 1 173 ? -10.470 -10.070 14.630 1.00 57.19 173 HIS A O 1
ATOM 1315 N N . ALA A 1 174 ? -10.607 -7.836 14.354 1.00 58.00 174 ALA A N 1
ATOM 1316 C CA . ALA A 1 174 ? -10.923 -7.853 12.926 1.00 58.00 174 ALA A CA 1
ATOM 1317 C C . ALA A 1 174 ? -9.674 -8.053 12.046 1.00 58.00 174 ALA A C 1
ATOM 1319 O O . ALA A 1 174 ? -9.798 -8.459 10.894 1.00 58.00 174 ALA A O 1
ATOM 1320 N N . CYS A 1 175 ? -8.472 -7.802 12.585 1.00 61.66 175 CYS A N 1
ATOM 1321 C CA . CYS A 1 175 ? -7.202 -8.034 11.901 1.00 61.66 175 CYS A CA 1
ATOM 1322 C C . CYS A 1 175 ? -6.960 -9.536 11.668 1.00 61.66 175 CYS A C 1
ATOM 1324 O O . CYS A 1 175 ? -6.649 -10.303 12.597 1.00 61.66 175 CYS A O 1
ATOM 1326 N N . THR A 1 176 ? -7.088 -9.948 10.407 1.00 71.44 176 THR A N 1
ATOM 1327 C CA . THR A 1 176 ? -6.862 -11.325 9.963 1.00 71.44 176 THR A CA 1
ATOM 1328 C C . THR A 1 176 ? -5.395 -11.567 9.624 1.00 71.44 176 THR A C 1
ATOM 1330 O O . THR A 1 176 ? -4.883 -12.634 9.954 1.00 71.44 176 THR A O 1
ATOM 1333 N N . ASN A 1 177 ? -4.686 -10.578 9.066 1.00 80.75 177 ASN A N 1
ATOM 1334 C CA . ASN A 1 177 ? -3.267 -10.697 8.724 1.00 80.75 177 ASN A CA 1
ATOM 1335 C C . ASN A 1 177 ? -2.424 -9.606 9.390 1.00 80.75 177 ASN A C 1
ATOM 1337 O O . ASN A 1 177 ? -2.761 -8.430 9.310 1.00 80.75 177 ASN A O 1
ATOM 1341 N N . ARG A 1 178 ? -1.281 -9.971 9.977 1.00 85.06 178 ARG A N 1
ATOM 1342 C CA . ARG A 1 178 ? -0.293 -9.028 10.515 1.00 85.06 178 ARG A CA 1
ATOM 1343 C C . ARG A 1 178 ? 1.071 -9.257 9.883 1.00 85.06 178 ARG A C 1
ATOM 1345 O O . ARG A 1 178 ? 1.624 -10.354 9.960 1.00 85.06 178 ARG A O 1
ATOM 1352 N N . ILE A 1 179 ? 1.616 -8.192 9.309 1.00 89.31 179 ILE A N 1
ATOM 1353 C CA . ILE A 1 179 ? 2.942 -8.143 8.700 1.00 89.31 179 ILE A CA 1
ATOM 1354 C C . ILE A 1 179 ? 3.813 -7.205 9.535 1.00 89.31 179 ILE A C 1
ATOM 1356 O O . ILE A 1 179 ? 3.451 -6.054 9.768 1.00 89.31 179 ILE A O 1
ATOM 1360 N N . ILE A 1 180 ? 4.976 -7.682 9.969 1.00 90.81 180 ILE A N 1
ATOM 1361 C CA . ILE A 1 180 ? 5.952 -6.901 10.727 1.00 90.81 180 ILE A CA 1
ATOM 1362 C C . ILE A 1 180 ? 7.143 -6.575 9.836 1.00 90.81 180 ILE A C 1
ATOM 1364 O O . ILE A 1 180 ? 7.813 -7.466 9.316 1.00 90.81 180 ILE A O 1
ATOM 1368 N N . LEU A 1 181 ? 7.416 -5.285 9.677 1.00 93.12 181 LEU A N 1
ATOM 1369 C CA . LEU A 1 181 ? 8.582 -4.772 8.974 1.00 93.12 181 LEU A CA 1
ATOM 1370 C C . LEU A 1 181 ? 9.734 -4.562 9.960 1.00 93.12 181 LEU A C 1
ATOM 1372 O O . LEU A 1 181 ? 9.559 -3.932 11.008 1.00 93.12 181 LEU A O 1
ATOM 1376 N N . TYR A 1 182 ? 10.924 -5.040 9.609 1.00 94.19 182 TYR A N 1
ATOM 1377 C CA . TYR A 1 182 ? 12.108 -4.965 10.460 1.00 94.19 182 TYR A CA 1
ATOM 1378 C C . TYR A 1 182 ? 13.399 -4.845 9.644 1.00 94.19 182 TYR A C 1
ATOM 1380 O O . TYR A 1 182 ? 13.437 -5.136 8.448 1.00 94.19 182 TYR A O 1
ATOM 1388 N N . TRP A 1 183 ? 14.463 -4.386 10.301 1.00 94.31 183 TRP A N 1
ATOM 1389 C CA . TRP A 1 183 ? 15.808 -4.379 9.731 1.00 94.31 183 TRP A CA 1
ATOM 1390 C C . TRP A 1 183 ? 16.503 -5.708 10.006 1.00 94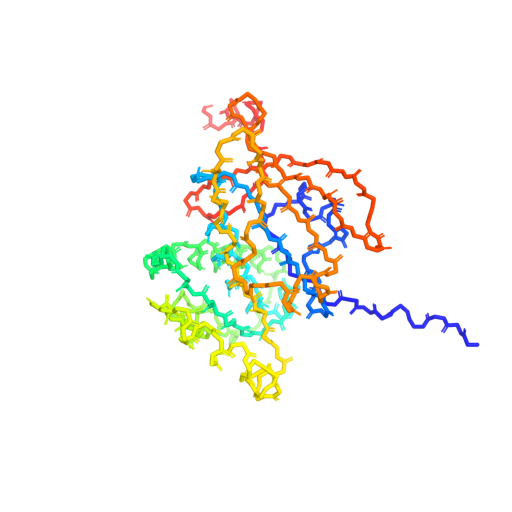.31 183 TRP A C 1
ATOM 1392 O O . TRP A 1 183 ? 16.492 -6.192 11.137 1.00 94.31 183 TRP A O 1
ATOM 1402 N N . ASN A 1 184 ? 17.155 -6.256 8.988 1.00 94.25 184 ASN A N 1
ATOM 1403 C CA . ASN A 1 184 ? 18.106 -7.349 9.115 1.00 94.25 184 ASN A CA 1
ATOM 1404 C C . ASN A 1 184 ? 19.453 -6.867 8.562 1.00 94.25 184 ASN A C 1
ATOM 1406 O O . ASN A 1 184 ? 19.649 -6.789 7.349 1.00 94.25 184 ASN A O 1
ATOM 1410 N N . GLY A 1 185 ? 20.348 -6.436 9.452 1.00 93.06 185 GLY A N 1
ATOM 1411 C CA . GLY A 1 185 ? 21.529 -5.671 9.052 1.00 93.06 185 GLY A CA 1
ATOM 1412 C C . GLY A 1 185 ? 21.128 -4.357 8.372 1.00 93.06 185 GLY A C 1
ATOM 1413 O O . GLY A 1 185 ? 20.400 -3.555 8.954 1.00 93.06 185 GLY A O 1
ATOM 1414 N N . ASN A 1 186 ? 21.575 -4.159 7.130 1.00 90.81 186 ASN A N 1
ATOM 1415 C CA . ASN A 1 186 ? 21.285 -2.957 6.333 1.00 90.81 186 ASN A CA 1
ATOM 1416 C C . ASN A 1 186 ? 20.096 -3.131 5.373 1.00 90.81 186 ASN A C 1
ATOM 1418 O O . ASN A 1 186 ? 19.796 -2.240 4.577 1.00 90.81 186 ASN A O 1
ATOM 1422 N N . GLU A 1 187 ? 19.425 -4.276 5.428 1.00 95.19 187 GLU A N 1
ATOM 1423 C CA . GLU A 1 187 ? 18.332 -4.634 4.533 1.00 95.19 187 GLU A CA 1
ATOM 1424 C C . GLU A 1 187 ? 17.000 -4.621 5.282 1.00 95.19 187 GLU A C 1
ATOM 1426 O O . GLU A 1 187 ? 16.930 -4.914 6.479 1.00 95.19 187 GLU A O 1
ATOM 1431 N N . ARG A 1 188 ? 15.919 -4.283 4.576 1.00 96.56 188 ARG A N 1
ATOM 1432 C CA . ARG A 1 188 ? 14.569 -4.305 5.144 1.00 96.56 188 ARG A CA 1
ATOM 1433 C C . ARG A 1 188 ? 13.896 -5.628 4.817 1.00 96.56 188 ARG A C 1
ATOM 1435 O O . ARG A 1 188 ? 13.968 -6.091 3.682 1.00 96.56 188 ARG A O 1
ATOM 1442 N N . TYR A 1 189 ? 13.220 -6.201 5.803 1.00 97.62 189 TYR A N 1
ATOM 1443 C CA . TYR A 1 189 ? 12.480 -7.449 5.682 1.00 97.62 189 TYR A CA 1
ATOM 1444 C C . TYR A 1 189 ? 11.056 -7.269 6.196 1.00 97.62 189 TYR A C 1
ATOM 1446 O O . TYR A 1 189 ? 10.807 -6.503 7.127 1.00 97.62 189 TYR A O 1
ATOM 1454 N N . ALA A 1 190 ? 10.122 -7.984 5.582 1.00 96.25 190 ALA A N 1
ATOM 1455 C CA . ALA A 1 190 ? 8.763 -8.147 6.074 1.00 96.25 190 ALA A CA 1
ATOM 1456 C C . ALA A 1 190 ? 8.586 -9.585 6.563 1.00 96.25 190 ALA A C 1
ATOM 1458 O O . ALA A 1 190 ? 9.049 -10.507 5.896 1.00 96.25 190 ALA A O 1
ATOM 1459 N N . TYR A 1 191 ? 7.921 -9.770 7.700 1.00 94.62 191 TYR A N 1
ATOM 1460 C CA . TYR A 1 191 ? 7.608 -11.064 8.304 1.00 94.62 191 TYR A CA 1
ATOM 1461 C C . TYR A 1 191 ? 6.105 -11.202 8.538 1.00 94.62 191 TYR A C 1
ATOM 1463 O O . TYR A 1 191 ? 5.469 -10.273 9.031 1.00 94.62 191 TYR A O 1
ATOM 1471 N N . ILE A 1 192 ? 5.540 -12.363 8.213 1.00 93.12 192 ILE A N 1
ATOM 1472 C CA . ILE A 1 192 ? 4.137 -12.684 8.506 1.00 93.12 192 ILE A CA 1
ATOM 1473 C C . ILE A 1 192 ? 4.039 -13.184 9.950 1.00 93.12 192 ILE A C 1
ATOM 1475 O O . ILE A 1 192 ? 4.380 -14.331 10.245 1.00 93.12 192 ILE A O 1
ATOM 1479 N N . ASP A 1 193 ? 3.561 -12.311 10.835 1.00 88.56 193 ASP A N 1
ATOM 1480 C CA . ASP A 1 193 ? 3.409 -12.575 12.270 1.00 88.56 193 ASP A CA 1
ATOM 1481 C C . ASP A 1 193 ? 2.128 -13.348 12.583 1.00 88.56 193 ASP A C 1
ATOM 1483 O O . ASP A 1 193 ? 2.136 -14.292 13.369 1.00 88.56 193 ASP A O 1
ATOM 1487 N N . LYS A 1 194 ? 1.029 -12.996 11.909 1.00 84.56 194 LYS A N 1
ATOM 1488 C CA . LYS A 1 194 ? -0.277 -13.639 12.083 1.00 84.56 194 LYS A CA 1
ATOM 1489 C C . LYS A 1 194 ? -0.973 -13.759 10.735 1.00 84.56 194 LYS A C 1
ATOM 1491 O O . LYS A 1 194 ? -1.090 -12.765 10.027 1.00 84.56 194 LYS A O 1
ATOM 1496 N N . SER A 1 195 ? -1.460 -14.949 10.396 1.00 86.12 195 SER A N 1
ATOM 1497 C CA . SER A 1 195 ? -2.371 -15.171 9.268 1.00 86.12 195 SER A CA 1
ATOM 1498 C C . SER A 1 195 ? -3.132 -16.489 9.461 1.00 86.12 195 SER A C 1
ATOM 1500 O O . SER A 1 195 ? -2.524 -17.464 9.907 1.00 86.12 195 SER A O 1
ATOM 1502 N N . PRO A 1 196 ? -4.439 -16.561 9.143 1.00 83.88 196 PRO A N 1
ATOM 1503 C CA . PRO A 1 196 ? -5.194 -17.813 9.174 1.00 83.88 196 PRO A CA 1
ATOM 1504 C C . PRO A 1 196 ? -4.846 -18.748 8.009 1.00 83.88 196 PRO A C 1
ATOM 1506 O O . PRO A 1 196 ? -5.087 -19.948 8.108 1.00 83.88 196 PRO A O 1
ATOM 1509 N N . SER A 1 197 ? -4.309 -18.214 6.906 1.00 85.44 197 SER A N 1
ATOM 1510 C CA . SER A 1 197 ? -4.111 -18.953 5.654 1.00 85.44 197 SER A CA 1
ATOM 1511 C C . SER A 1 197 ? -2.647 -19.022 5.207 1.00 85.44 197 SER A C 1
ATOM 1513 O O . SER A 1 197 ? -2.269 -19.949 4.488 1.00 85.44 197 SER A O 1
ATOM 1515 N N . LEU A 1 198 ? -1.798 -18.088 5.648 1.00 88.56 198 LEU A N 1
ATOM 1516 C CA . LEU A 1 198 ? -0.388 -18.019 5.265 1.00 88.56 198 LEU A CA 1
ATOM 1517 C C . LEU A 1 198 ? 0.528 -18.531 6.377 1.00 88.56 198 LEU A 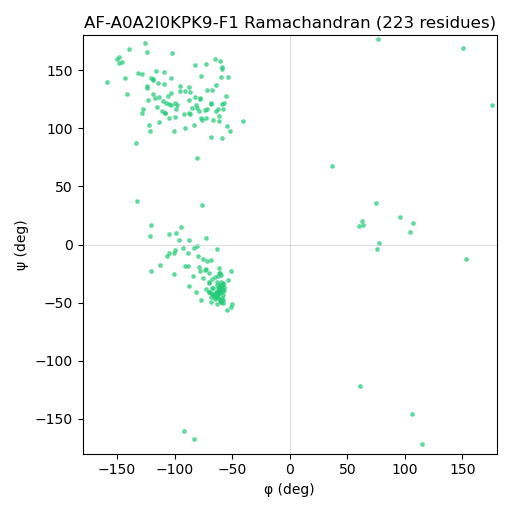C 1
ATOM 1519 O O . LEU A 1 198 ? 0.313 -18.296 7.563 1.00 88.56 198 LEU A O 1
AT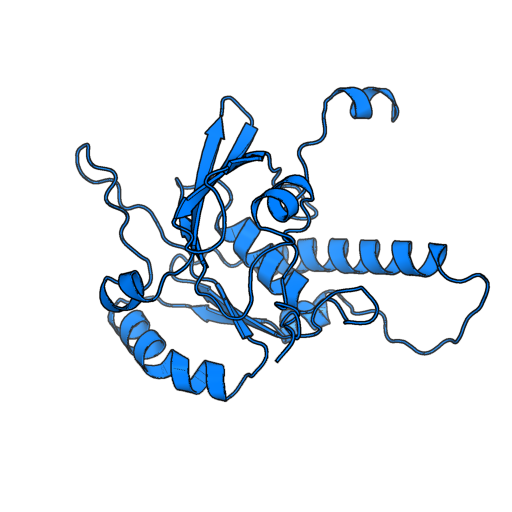OM 1523 N N . ARG A 1 199 ? 1.608 -19.210 5.979 1.00 90.69 199 ARG A 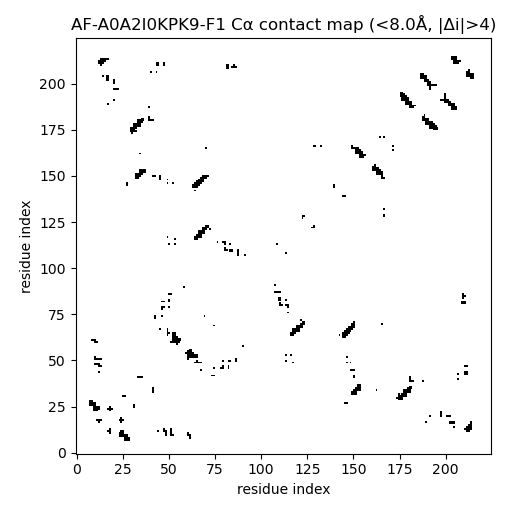N 1
ATOM 1524 C CA . ARG A 1 199 ? 2.666 -19.628 6.906 1.00 90.69 199 ARG A CA 1
ATOM 1525 C C . ARG A 1 199 ? 3.557 -18.441 7.260 1.00 90.69 199 ARG A C 1
ATOM 1527 O O . ARG A 1 199 ? 3.883 -17.641 6.385 1.00 90.69 199 ARG A O 1
ATOM 1534 N N . SER A 1 200 ? 4.041 -18.403 8.498 1.00 94.25 200 SER A N 1
ATOM 1535 C CA . SER A 1 200 ? 5.061 -17.448 8.932 1.00 94.25 200 SER A CA 1
ATOM 1536 C C . SER A 1 200 ? 6.323 -17.568 8.078 1.00 94.25 200 SER A C 1
ATOM 1538 O O . SER A 1 200 ? 6.974 -18.615 8.037 1.00 94.25 200 SER A O 1
ATOM 1540 N N . ARG A 1 201 ? 6.643 -16.497 7.352 1.00 94.88 201 ARG A N 1
ATOM 1541 C CA . ARG A 1 201 ? 7.789 -16.385 6.442 1.00 94.88 201 ARG A CA 1
ATOM 1542 C C . ARG A 1 201 ? 8.278 -14.945 6.423 1.00 94.88 201 ARG A C 1
ATOM 1544 O O . ARG A 1 201 ? 7.492 -14.032 6.677 1.00 94.88 201 ARG A O 1
ATOM 1551 N N . SER A 1 202 ? 9.548 -14.771 6.067 1.00 96.62 202 SER A N 1
ATOM 1552 C CA . SER A 1 202 ? 10.146 -13.459 5.827 1.00 96.62 202 SER A CA 1
ATOM 1553 C C . SER A 1 202 ? 10.580 -13.299 4.377 1.00 96.62 202 SER A C 1
ATOM 1555 O O . SER A 1 202 ? 10.988 -14.274 3.744 1.00 96.62 202 SER A O 1
ATOM 1557 N N . ALA A 1 203 ? 10.543 -12.067 3.878 1.00 97.31 203 ALA A N 1
ATOM 1558 C CA . ALA A 1 203 ? 11.077 -11.699 2.573 1.00 97.31 203 ALA A CA 1
ATOM 1559 C C . ALA A 1 203 ? 11.727 -10.308 2.618 1.00 97.31 203 ALA A C 1
ATOM 1561 O O . ALA A 1 203 ? 11.221 -9.427 3.324 1.00 97.31 203 ALA A O 1
ATOM 1562 N N . PRO A 1 204 ? 12.834 -10.100 1.883 1.00 97.38 204 PRO A N 1
ATOM 1563 C CA . PRO A 1 204 ? 13.454 -8.791 1.767 1.00 97.38 204 PRO A CA 1
ATOM 1564 C C . PRO A 1 204 ? 12.616 -7.858 0.885 1.00 97.38 204 PRO A C 1
ATOM 1566 O O . PRO A 1 204 ? 11.876 -8.289 -0.001 1.00 97.38 204 PRO A O 1
ATOM 1569 N N . TYR A 1 205 ? 12.765 -6.555 1.096 1.00 97.12 205 TYR A N 1
ATOM 1570 C CA . TYR A 1 205 ? 12.220 -5.534 0.207 1.00 97.12 205 TYR A CA 1
ATOM 1571 C C . TYR A 1 205 ? 13.075 -4.266 0.215 1.00 97.12 205 TYR A C 1
ATOM 1573 O O . TYR A 1 205 ? 13.825 -3.982 1.150 1.00 97.12 205 TYR A O 1
ATOM 1581 N N . ALA A 1 206 ? 12.932 -3.467 -0.837 1.00 97.31 206 ALA A N 1
ATOM 1582 C CA . ALA A 1 206 ? 13.582 -2.177 -0.980 1.00 97.31 206 ALA A CA 1
ATOM 1583 C C . ALA A 1 206 ? 12.544 -1.058 -1.093 1.00 97.31 206 ALA A C 1
ATOM 1585 O O . ALA A 1 206 ? 11.517 -1.200 -1.753 1.00 97.31 206 ALA A O 1
ATOM 1586 N N . VAL A 1 207 ? 12.847 0.082 -0.472 1.00 96.38 207 VAL A N 1
ATOM 1587 C CA . VAL A 1 207 ? 12.136 1.346 -0.693 1.00 96.38 207 VAL A CA 1
ATOM 1588 C C . VAL A 1 207 ? 12.977 2.162 -1.670 1.00 96.38 207 VAL A C 1
ATOM 1590 O O . VAL A 1 207 ? 14.112 2.512 -1.356 1.00 96.38 207 VAL A O 1
ATOM 1593 N N . THR A 1 208 ? 12.435 2.446 -2.849 1.00 96.69 208 THR A N 1
ATOM 1594 C CA . THR A 1 208 ? 13.133 3.107 -3.966 1.00 96.69 208 THR A CA 1
ATOM 1595 C C . THR A 1 208 ? 12.360 4.335 -4.441 1.00 96.69 208 THR A C 1
ATOM 1597 O O . THR A 1 208 ? 11.225 4.545 -4.016 1.00 96.69 208 THR A O 1
ATOM 1600 N N . SER A 1 209 ? 12.907 5.134 -5.361 1.00 93.88 209 SER A N 1
ATOM 1601 C CA . SER A 1 209 ? 12.155 6.227 -6.000 1.00 93.88 209 SER A CA 1
ATOM 1602 C C . SER A 1 209 ? 10.891 5.733 -6.712 1.00 93.88 209 SER A C 1
ATOM 1604 O O . SER A 1 209 ? 9.873 6.415 -6.648 1.00 93.88 209 SER A O 1
ATOM 1606 N N . SER A 1 210 ? 10.914 4.524 -7.275 1.00 95.25 210 SER A N 1
ATOM 1607 C CA . SER A 1 210 ? 9.768 3.885 -7.937 1.00 95.25 210 SER A CA 1
ATOM 1608 C C . SER A 1 210 ? 8.775 3.222 -6.969 1.00 95.25 210 SER A C 1
ATOM 1610 O O . SER A 1 210 ? 7.757 2.688 -7.400 1.00 95.25 210 SER A O 1
ATOM 1612 N N . GLY A 1 211 ? 9.050 3.254 -5.659 1.00 96.50 211 GLY A N 1
ATOM 1613 C CA . GLY A 1 211 ? 8.220 2.640 -4.621 1.00 96.50 211 GLY A CA 1
ATOM 1614 C C . GLY A 1 211 ? 8.837 1.368 -4.042 1.00 96.50 211 GLY A C 1
ATOM 1615 O O . GLY A 1 211 ? 10.060 1.284 -3.888 1.00 96.50 211 GLY A O 1
ATOM 1616 N N . ILE A 1 212 ? 8.000 0.398 -3.674 1.00 96.94 212 ILE A N 1
ATOM 1617 C CA . ILE A 1 212 ? 8.427 -0.870 -3.065 1.00 96.94 212 ILE A CA 1
ATOM 1618 C C . ILE A 1 212 ? 8.870 -1.838 -4.155 1.00 96.94 212 ILE A C 1
ATOM 1620 O O . ILE A 1 212 ? 8.135 -2.063 -5.110 1.00 96.94 212 ILE A O 1
ATOM 1624 N N . ARG A 1 213 ? 10.074 -2.397 -4.040 1.00 96.88 213 ARG A N 1
ATOM 1625 C CA . ARG A 1 213 ? 10.646 -3.316 -5.036 1.00 96.88 213 ARG A CA 1
ATOM 1626 C C . ARG A 1 213 ? 11.380 -4.474 -4.363 1.00 96.88 213 ARG A C 1
ATOM 1628 O O . ARG A 1 213 ? 11.642 -4.434 -3.159 1.00 96.88 213 ARG A O 1
ATOM 1635 N N . ASN A 1 214 ? 11.728 -5.489 -5.154 1.00 95.19 214 ASN A N 1
ATOM 1636 C CA . ASN A 1 214 ? 12.657 -6.535 -4.723 1.00 95.19 214 ASN A CA 1
ATOM 1637 C C . ASN A 1 214 ? 14.004 -5.917 -4.332 1.00 95.19 214 ASN A C 1
ATOM 1639 O O . ASN A 1 214 ? 14.426 -4.903 -4.901 1.00 95.19 214 ASN A O 1
ATOM 1643 N N . LEU A 1 215 ? 14.707 -6.562 -3.407 1.00 90.31 215 LEU A N 1
ATOM 1644 C CA . LEU A 1 215 ? 16.090 -6.207 -3.136 1.00 90.31 215 LEU A CA 1
ATOM 1645 C C . LEU A 1 215 ? 16.948 -6.588 -4.352 1.00 90.31 215 LEU A C 1
ATOM 1647 O O . LEU A 1 215 ? 16.977 -7.742 -4.778 1.00 90.31 215 LEU A O 1
ATOM 1651 N N . VAL A 1 216 ? 17.634 -5.616 -4.949 1.00 80.38 216 VAL A N 1
ATOM 1652 C CA . VAL A 1 216 ? 18.545 -5.895 -6.064 1.00 80.38 216 VAL A CA 1
ATOM 1653 C C . VAL A 1 216 ? 19.843 -6.442 -5.481 1.00 80.38 216 VAL A C 1
ATOM 1655 O O . VAL A 1 216 ? 20.553 -5.721 -4.788 1.00 80.38 216 VAL A O 1
ATOM 1658 N N . SER A 1 217 ? 20.169 -7.704 -5.766 1.00 61.12 217 SER A N 1
ATOM 1659 C CA . SER A 1 217 ? 21.474 -8.268 -5.416 1.00 61.12 217 SER A CA 1
ATOM 1660 C C . SER A 1 217 ? 22.592 -7.536 -6.172 1.00 61.12 217 SER A C 1
ATOM 1662 O O . SER A 1 217 ? 22.472 -7.304 -7.381 1.00 61.12 217 SER A O 1
ATOM 1664 N N . ASP A 1 218 ? 23.703 -7.225 -5.494 1.00 52.19 218 ASP A N 1
ATOM 1665 C CA . ASP A 1 218 ? 24.858 -6.490 -6.051 1.00 52.19 218 ASP A CA 1
ATOM 1666 C C . ASP A 1 218 ? 25.397 -7.067 -7.379 1.00 52.19 218 ASP A C 1
ATOM 1668 O O . ASP A 1 218 ? 25.953 -6.345 -8.207 1.00 52.19 218 ASP A O 1
ATOM 1672 N N . SER A 1 219 ? 25.142 -8.346 -7.664 1.00 45.72 219 SER A N 1
ATOM 1673 C CA . SER A 1 219 ? 25.498 -9.019 -8.919 1.00 45.72 219 SER A CA 1
ATOM 1674 C C . SER A 1 219 ? 24.857 -8.434 -10.191 1.00 45.72 219 SER A C 1
ATOM 1676 O O . SER A 1 219 ? 25.380 -8.656 -11.284 1.00 45.72 219 SER A O 1
ATOM 1678 N N . LYS A 1 220 ? 23.756 -7.671 -10.096 1.00 43.69 220 LYS A N 1
ATOM 1679 C CA . LYS A 1 220 ? 23.164 -6.966 -11.256 1.00 43.69 220 LYS A CA 1
ATOM 1680 C C . LYS A 1 220 ? 23.746 -5.570 -11.486 1.00 43.69 220 LYS A C 1
ATOM 1682 O O . LYS A 1 220 ? 23.635 -5.057 -12.597 1.00 43.69 220 LYS A O 1
ATOM 1687 N N . ARG A 1 221 ? 24.404 -4.974 -10.485 1.00 44.38 221 ARG A N 1
ATOM 1688 C CA . ARG A 1 221 ? 24.990 -3.626 -10.577 1.00 44.38 221 ARG A CA 1
ATOM 1689 C C . ARG A 1 221 ? 26.215 -3.596 -11.500 1.00 44.38 221 ARG A C 1
ATOM 1691 O O . ARG A 1 221 ? 26.388 -2.643 -12.244 1.00 44.38 221 ARG A O 1
ATOM 1698 N N . MET A 1 222 ? 26.983 -4.690 -11.537 1.00 41.38 222 MET A N 1
ATOM 1699 C CA . MET A 1 222 ? 28.139 -4.876 -12.431 1.00 41.38 222 MET A CA 1
ATOM 1700 C C . MET A 1 222 ? 27.790 -5.166 -13.900 1.00 41.38 222 MET A C 1
ATOM 1702 O O . MET A 1 222 ? 28.683 -5.136 -14.735 1.00 41.38 222 MET A O 1
ATOM 1706 N N . LYS A 1 223 ? 26.529 -5.473 -14.243 1.00 39.69 223 LYS A N 1
ATOM 1707 C CA . LYS A 1 223 ? 26.117 -5.704 -15.645 1.00 39.69 223 LYS A CA 1
ATOM 1708 C C . LYS A 1 223 ? 25.580 -4.450 -16.343 1.00 39.69 223 LYS A C 1
ATOM 1710 O O . LYS A 1 223 ? 25.234 -4.526 -17.516 1.00 39.69 223 LYS A O 1
ATOM 1715 N N . MET A 1 224 ? 25.482 -3.331 -15.625 1.00 43.69 224 MET A N 1
ATOM 1716 C CA . MET A 1 224 ? 25.003 -2.043 -16.143 1.00 43.69 224 MET A CA 1
ATOM 1717 C C . MET A 1 224 ? 26.045 -0.917 -16.009 1.00 43.69 224 MET A C 1
ATOM 1719 O O . MET A 1 224 ? 25.684 0.253 -16.110 1.00 43.69 224 MET A O 1
ATOM 1723 N N . MET A 1 225 ? 27.320 -1.260 -15.788 1.00 40.16 225 MET A N 1
ATOM 1724 C CA . MET A 1 225 ? 28.460 -0.340 -15.909 1.00 40.16 225 MET A CA 1
ATOM 1725 C C . MET A 1 225 ? 29.373 -0.789 -17.041 1.00 40.16 225 MET A C 1
ATOM 1727 O O . MET A 1 225 ? 29.489 -2.021 -17.231 1.00 40.16 225 MET A O 1
#

Mean predicted aligned error: 9.6 Å

Nearest PDB structures (foldseek):
  8gja-assembly1_A  TM=8.720E-01  e=1.568E-21  Alvinella pompejana
  8gja-assembly2_C  TM=8.520E-01  e=1.303E-21  Alvinella pompejana
  8gj8-assembly1_A  TM=8.279E-01  e=9.743E-20  Alvinella pompejana
  8ouz-assembly1_B  TM=8.355E-01  e=1.697E-19  Homo sapiens
  8faz-assembly1_C  TM=8.449E-01  e=1.379E-18  Homo sapiens

Radius of gyration: 18.29 Å; Cα contacts (8 Å, |Δi|>4): 385; chains: 1; bounding box: 49×44×63 Å

Solvent-accessible surface area (backbone atoms only — not comparable to full-atom values): 13007 Å² total; per-residue (Å²): 137,78,80,74,75,75,79,74,59,46,32,49,56,66,15,67,49,45,14,62,61,51,76,57,15,52,54,69,91,54,40,66,41,48,39,42,62,89,92,75,44,62,67,50,51,44,48,43,41,45,44,35,30,41,34,43,55,95,76,76,34,66,50,33,38,18,37,37,45,32,67,86,74,75,80,48,68,71,58,45,39,41,28,29,42,42,51,38,52,54,52,51,57,57,50,61,76,72,47,100,62,85,80,90,80,79,80,77,68,49,37,62,61,48,54,78,42,42,48,73,46,79,34,91,44,74,66,51,46,51,54,47,60,78,40,40,68,60,54,45,69,75,37,90,48,52,51,76,41,60,66,31,57,64,53,80,52,93,96,42,89,49,78,47,53,70,75,42,75,87,46,56,79,61,48,49,29,34,35,40,40,47,74,60,85,96,42,41,32,41,30,42,77,42,46,93,86,52,70,76,46,73,29,53,40,33,86,51,82,61,26,41,2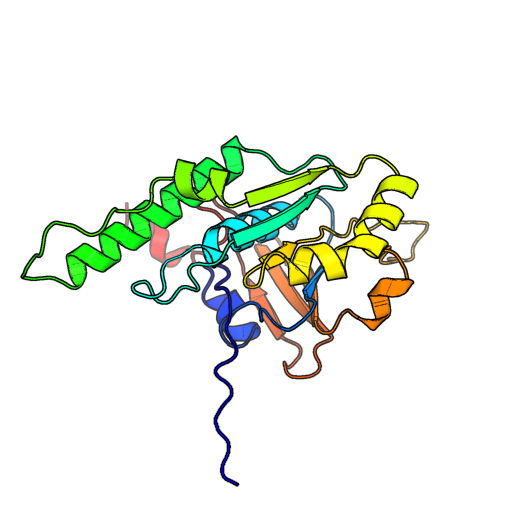8,52,63,80,60,73,80,59,60,69,76,78,108

Secondary structure (DSSP, 8-state):
---------EE--S-HHHHHHHTSSEETTSEEEEEE-TTSSHHHHHHHHHHHTTS-GGGTS---EEEEEESSS---HHHHHHHHHHHHHHHHHHHHHH-SS--TT--PPPHHHHHHTEEEEE--SHHHHHHHHHHHHHHHHH-TTEEEEEBPPP--BTTB-----TT-HHHHTTEEEEEEEEEETTEEEEEEEE-SSSPP-EEEEEEETTEEE----GGGGGG--

Organism: Punica granatum (NCBI:txid22663)

Foldseek 3Di:
DDDPPPPFQAFDLQAPQVCVQVVNHHGQVAAEAEAEAPPLQLLLSLLSSQLRQCPDVVLVHNNFFEEEEAAPPPDDLVLSLLLNVLVLVVSVVVVVVVDPDDDPDDDRDHSVNSVVRYHYHYDDDPVSLVVCVVCVVVVCVVGVSYDYRDHFHFDDDDPDRDRQGSSGPVCVVRHQWYWYWDDDDPWIKIWTPHHPPGDTDIGTWDQDSNTIYHDDDCVVVVVVD

InterPro domains:
  IPR013632 Rad51-like, C-terminal [PF08423] (9-86)
  IPR020588 DNA recombination and repair protein RecA-like, ATP-binding domain [PS50162] (7-149)
  IPR027417 P-loop containing nucleoside triphosphate hydrolase [G3DSA:3.40.50.300] (1-146)
  IPR027417 P-loop containing nucleoside triphosphate hydrolase [G3DSA:3.40.50.300] (147-216)
  IPR027417 P-loop containing nucleoside triphosphate hydrolase [SSF52540] (9-213)
  IPR052093 Homologous Recombination Repair Mediator [PTHR46239] (1-146)

pLDDT: mean 77.08, std 19.79, range [26.7, 97.69]